Protein AF-A0A7Y0U2T8-F1 (afdb_monomer_lite)

pLDDT: mean 77.52, std 22.57, range [29.89, 98.75]

Secondary structure (DSSP, 8-state):
----EEEEEES-HHHHHHHHHHHHTT--SSPPPEEEEES-TTS-S---HHHHHHHHHHH-SSS-EEEEESSHHHHHHHHHHHHHHHHHT----EEE--S-HHHHHHHHHHHHHTT--HHHHHHHHHGGGHHHHHHTT-SS---TT--TT---S-------S-SSPPSEEEEEE--BTT-S-HHHHHHHHHHHTTSSSEEEEEETTEEEETT-HHHHHTT---TT-EEEEEEESTTHHHHHHHHHHHHHHGGGSPBP-PPPP----------PPPP-------------PPPPPPPPPPPTT-PPP----

Organism: NCBI:txid2052

Foldseek 3Di:
DFFAFEEEEFQAPVVSVVLLVVLCVLQDDDFQHYYYQYHDPVRGGDGALVSLLVSLVSRGRPLAYEYEYAAQRSVVSPVSNVVVCVVVVNPGHYHYAPAHRRQLSSQLRRCRSVRHHPVNSNVRRRCSCVVVCVVVVNPDDPDVPDDPDPPDDDDPDDDDDPPDAFPDKDKAFQFAQAFLALPVLVVQLVLLVVDPWWKWKDFPNDIFTSNDSRSSNNVRGHHGGIIMIGTHDDCRVVSNVVSRVSRNVNVPHDTHDHPDDPPPPDDDDDDDDDDDDDDDDDDDDDDDDDDDDDDDDDDPPPDDDDDDD

Radius of gyration: 26.95 Å; chains: 1; bounding box: 52×74×94 Å

Structure (mmCIF, N/CA/C/O backbone):
data_AF-A0A7Y0U2T8-F1
#
_entry.id   AF-A0A7Y0U2T8-F1
#
loop_
_atom_site.group_PDB
_atom_site.id
_atom_site.type_symbol
_atom_site.label_atom_id
_atom_site.label_alt_id
_atom_site.label_comp_id
_atom_site.label_asym_id
_atom_site.label_entity_id
_atom_site.label_seq_id
_atom_site.pdbx_PDB_ins_code
_atom_site.Cartn_x
_atom_site.Cartn_y
_atom_site.Cartn_z
_atom_site.occupancy
_atom_site.B_iso_or_equiv
_atom_site.auth_seq_id
_atom_site.auth_comp_id
_atom_site.auth_asym_id
_atom_site.auth_atom_id
_atom_site.pdbx_PDB_model_num
ATOM 1 N N . MET A 1 1 ? 13.613 1.155 -25.684 1.00 68.44 1 MET A N 1
ATOM 2 C CA . MET A 1 1 ? 13.497 2.432 -24.956 1.00 68.44 1 MET A CA 1
ATOM 3 C C . MET A 1 1 ? 13.431 2.048 -23.498 1.00 68.44 1 MET A C 1
ATOM 5 O O . MET A 1 1 ? 12.791 1.042 -23.221 1.00 68.44 1 MET A O 1
ATOM 9 N N . THR A 1 2 ? 14.160 2.740 -22.633 1.00 83.69 2 THR A N 1
ATOM 10 C CA . THR A 1 2 ? 13.996 2.590 -21.186 1.00 83.69 2 THR A CA 1
ATOM 11 C C . THR A 1 2 ? 12.619 3.144 -20.800 1.00 83.69 2 THR A C 1
ATOM 13 O O . THR A 1 2 ? 12.030 3.915 -21.568 1.00 83.69 2 THR A O 1
ATOM 16 N N . GLN A 1 3 ? 12.041 2.623 -19.721 1.00 92.25 3 GLN A N 1
ATOM 17 C CA . GLN A 1 3 ? 10.747 3.049 -19.188 1.00 92.25 3 GLN A 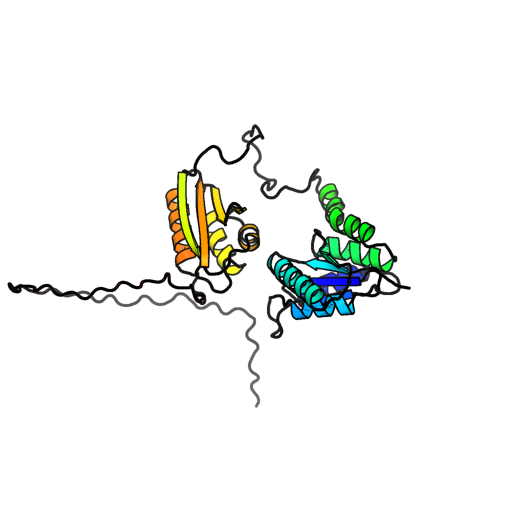CA 1
ATOM 18 C C . GLN A 1 3 ? 10.778 2.942 -17.667 1.00 92.25 3 GLN A C 1
ATOM 20 O O . GLN A 1 3 ? 11.524 2.127 -17.113 1.00 92.25 3 GLN A O 1
ATOM 25 N N . VAL A 1 4 ? 9.933 3.734 -17.009 1.00 97.81 4 VAL A N 1
ATOM 26 C CA . VAL A 1 4 ? 9.681 3.604 -15.574 1.00 97.81 4 VAL A CA 1
ATOM 27 C C . VAL A 1 4 ? 8.987 2.269 -15.310 1.00 97.81 4 VAL A C 1
ATOM 29 O O . VAL A 1 4 ? 7.945 1.975 -15.901 1.00 97.81 4 VAL A O 1
ATOM 32 N N . GLY A 1 5 ? 9.567 1.468 -14.418 1.00 98.25 5 GLY A N 1
ATOM 33 C CA . GLY A 1 5 ? 8.968 0.229 -13.935 1.00 98.25 5 GLY A CA 1
ATOM 34 C C . GLY A 1 5 ? 7.923 0.474 -12.851 1.00 98.25 5 GLY A C 1
ATOM 35 O O . GLY A 1 5 ? 7.979 1.464 -12.123 1.00 98.25 5 GLY A O 1
ATOM 36 N N . LEU A 1 6 ? 6.970 -0.443 -12.718 1.00 98.62 6 LEU A N 1
ATOM 37 C CA . LEU A 1 6 ? 5.915 -0.397 -11.708 1.00 98.62 6 LEU A CA 1
ATOM 38 C C . LEU A 1 6 ? 5.960 -1.658 -10.846 1.00 98.62 6 LEU A C 1
ATOM 40 O O . LEU A 1 6 ? 6.013 -2.767 -11.369 1.00 98.62 6 LEU A O 1
ATOM 44 N N . VAL A 1 7 ? 5.878 -1.501 -9.529 1.00 98.75 7 VAL A N 1
ATOM 45 C CA . VAL A 1 7 ? 5.752 -2.623 -8.591 1.00 98.75 7 VAL A CA 1
ATOM 46 C C . VAL A 1 7 ? 4.498 -2.441 -7.755 1.00 98.75 7 VAL A C 1
ATOM 48 O O . VAL A 1 7 ? 4.292 -1.396 -7.140 1.00 98.75 7 VAL A O 1
ATOM 51 N N . VAL A 1 8 ? 3.660 -3.472 -7.715 1.00 98.56 8 VAL A N 1
ATOM 52 C CA . VAL A 1 8 ? 2.443 -3.506 -6.904 1.00 98.56 8 VAL A CA 1
ATOM 53 C C . VAL A 1 8 ? 2.659 -4.428 -5.714 1.00 98.56 8 VAL A C 1
ATOM 55 O O . VAL A 1 8 ? 2.794 -5.642 -5.875 1.00 98.56 8 VAL A O 1
ATOM 58 N N . VAL A 1 9 ? 2.664 -3.850 -4.516 1.00 98.31 9 VAL A N 1
ATOM 59 C CA . VAL A 1 9 ? 2.830 -4.555 -3.245 1.00 98.31 9 VAL A CA 1
ATOM 60 C C . VAL A 1 9 ? 1.494 -4.611 -2.517 1.00 98.31 9 VAL A C 1
ATOM 62 O O . VAL A 1 9 ? 0.872 -3.584 -2.247 1.00 98.31 9 VAL A O 1
ATOM 65 N N . SER A 1 10 ? 1.030 -5.813 -2.186 1.00 97.56 10 SER A N 1
ATOM 66 C CA . SER A 1 10 ? -0.241 -5.979 -1.477 1.00 97.56 10 SER A CA 1
ATOM 67 C C . SER A 1 10 ? -0.238 -7.189 -0.566 1.00 97.56 10 SER A C 1
ATOM 69 O O . SER A 1 10 ? 0.376 -8.210 -0.851 1.00 97.56 10 SER A O 1
ATOM 71 N N . HIS A 1 11 ? -1.032 -7.122 0.495 1.00 96.00 11 HIS A N 1
ATOM 72 C CA . HIS A 1 11 ? -1.338 -8.282 1.317 1.00 96.00 11 HIS A CA 1
ATOM 73 C C . HIS A 1 11 ? -2.057 -9.373 0.529 1.00 96.00 11 HIS A C 1
ATOM 75 O O . HIS A 1 11 ? -1.969 -10.540 0.884 1.00 96.00 11 HIS A O 1
ATOM 81 N N . SER A 1 12 ? -2.816 -9.007 -0.504 1.00 96.06 12 SER A N 1
ATOM 82 C CA . SER A 1 12 ? -3.659 -9.930 -1.250 1.00 96.06 12 SER A CA 1
ATOM 83 C C . SER A 1 12 ? -3.217 -10.006 -2.699 1.00 96.06 12 SER A C 1
ATOM 85 O O . SER A 1 12 ? -3.395 -9.062 -3.468 1.00 96.06 12 SER A O 1
ATOM 87 N N . ARG A 1 13 ? -2.715 -11.177 -3.098 1.00 96.44 13 ARG A N 1
ATOM 88 C CA . ARG A 1 13 ? -2.374 -11.453 -4.497 1.00 96.44 13 ARG A CA 1
ATOM 89 C C . ARG A 1 13 ? -3.560 -11.236 -5.434 1.00 96.44 13 ARG A C 1
ATOM 91 O O . ARG A 1 13 ? -3.423 -10.517 -6.414 1.00 96.44 13 ARG A O 1
ATOM 98 N N . ALA A 1 14 ? -4.735 -11.748 -5.069 1.00 96.69 14 ALA A N 1
ATOM 99 C CA . ALA A 1 14 ? -5.952 -11.572 -5.860 1.00 96.69 14 ALA A CA 1
ATOM 100 C C . ALA A 1 14 ? -6.351 -10.093 -6.028 1.00 96.69 14 ALA A C 1
ATOM 102 O O . ALA A 1 14 ? -6.822 -9.702 -7.093 1.00 96.69 14 ALA A O 1
ATOM 103 N N . LEU A 1 15 ? -6.161 -9.258 -4.996 1.00 96.69 15 LEU A N 1
ATOM 104 C CA . LEU A 1 15 ? -6.420 -7.818 -5.095 1.00 96.69 15 LEU A CA 1
ATOM 105 C C . LEU A 1 15 ? -5.422 -7.133 -6.033 1.00 96.69 15 LEU A C 1
ATOM 107 O O . LEU A 1 15 ? -5.842 -6.352 -6.883 1.00 96.69 15 LEU A O 1
ATOM 111 N N . ALA A 1 16 ? -4.125 -7.414 -5.878 1.00 97.69 16 ALA A N 1
ATOM 112 C CA . ALA A 1 16 ? -3.088 -6.843 -6.731 1.00 97.69 16 ALA A CA 1
ATOM 113 C C . ALA A 1 16 ? -3.295 -7.230 -8.201 1.00 97.69 16 ALA A C 1
ATOM 115 O O . ALA A 1 16 ? -3.280 -6.359 -9.065 1.00 97.69 16 ALA A O 1
ATOM 116 N N . GLU A 1 17 ? -3.566 -8.508 -8.474 1.00 97.75 17 GLU A N 1
ATOM 117 C CA . GLU A 1 17 ? -3.863 -9.012 -9.818 1.00 97.75 17 GLU A CA 1
ATOM 118 C C . GLU A 1 17 ? -5.081 -8.304 -10.418 1.00 97.75 17 GLU A C 1
ATOM 120 O O . GLU A 1 17 ? -4.985 -7.747 -11.508 1.00 97.75 17 GLU A O 1
ATOM 125 N N . ALA A 1 18 ? -6.195 -8.222 -9.684 1.00 98.19 18 ALA A N 1
ATOM 126 C CA . ALA A 1 18 ? -7.398 -7.547 -10.167 1.00 98.19 18 ALA A CA 1
ATOM 127 C C . ALA A 1 18 ? -7.188 -6.039 -10.407 1.00 98.19 18 ALA A C 1
ATOM 129 O O . ALA A 1 18 ? -7.715 -5.483 -11.372 1.00 98.19 18 ALA A O 1
ATOM 130 N N . ALA A 1 19 ? -6.422 -5.363 -9.546 1.00 97.69 19 ALA A N 1
ATOM 131 C CA . ALA A 1 19 ? -6.113 -3.943 -9.701 1.00 97.69 19 ALA A CA 1
ATOM 132 C C . ALA A 1 19 ? -5.221 -3.687 -10.928 1.00 97.69 19 ALA A C 1
ATOM 134 O O . ALA A 1 19 ? -5.483 -2.763 -11.698 1.00 97.69 19 ALA A O 1
ATOM 135 N N . VAL A 1 20 ? -4.213 -4.536 -11.147 1.00 98.06 20 VAL A N 1
ATOM 136 C CA . VAL A 1 20 ? -3.349 -4.497 -12.336 1.00 98.06 20 VAL A CA 1
ATOM 137 C C . VAL A 1 20 ? -4.147 -4.789 -13.602 1.00 98.06 20 VAL A C 1
ATOM 139 O O . VAL A 1 20 ? -4.015 -4.065 -14.588 1.00 98.06 20 VAL A O 1
ATOM 142 N N . GLU A 1 21 ? -5.002 -5.812 -13.587 1.00 97.12 21 GLU A N 1
ATOM 143 C CA . GLU A 1 21 ? -5.878 -6.132 -14.714 1.00 97.12 21 GLU A CA 1
ATOM 144 C C . GLU A 1 21 ? -6.765 -4.943 -15.082 1.00 97.12 21 GLU A C 1
ATOM 146 O O . GLU A 1 21 ? -6.823 -4.572 -16.254 1.00 97.12 21 GLU A O 1
ATOM 151 N N . LEU A 1 22 ? -7.395 -4.303 -14.092 1.00 96.19 22 LEU A N 1
ATOM 152 C CA . LEU A 1 22 ? -8.207 -3.107 -14.304 1.00 96.19 22 LEU A CA 1
ATOM 153 C C . LEU A 1 22 ? -7.387 -1.966 -14.920 1.00 96.19 22 LEU A C 1
ATOM 155 O O . LEU A 1 22 ? -7.824 -1.359 -15.898 1.00 96.19 22 LEU A O 1
ATOM 159 N N . ALA A 1 23 ? -6.200 -1.693 -14.379 1.00 95.56 23 ALA A N 1
ATOM 160 C CA . ALA A 1 23 ? -5.326 -0.632 -14.865 1.00 95.56 23 ALA A CA 1
ATOM 161 C C . ALA A 1 23 ? -4.904 -0.854 -16.329 1.00 95.56 23 ALA A C 1
ATOM 163 O O . ALA A 1 23 ? -4.898 0.073 -17.143 1.00 95.56 23 ALA A O 1
ATOM 164 N N . LEU A 1 24 ? -4.620 -2.106 -16.695 1.00 95.94 24 LEU A N 1
ATOM 165 C CA . LEU A 1 24 ? -4.206 -2.482 -18.045 1.00 95.94 24 LEU A CA 1
ATOM 166 C C . LEU A 1 24 ? -5.322 -2.362 -19.092 1.00 95.94 24 LEU A C 1
ATOM 168 O O . LEU A 1 24 ? -5.005 -2.247 -20.273 1.00 95.94 24 LEU A O 1
ATOM 172 N N . ILE A 1 25 ? -6.603 -2.327 -18.705 1.00 94.62 25 ILE A N 1
ATOM 173 C CA . ILE A 1 25 ? -7.718 -2.107 -19.650 1.00 94.62 25 ILE A CA 1
ATOM 174 C C . ILE A 1 25 ? -7.591 -0.750 -20.359 1.00 94.62 25 ILE A C 1
ATOM 176 O O . ILE A 1 25 ? -8.008 -0.610 -21.508 1.00 94.62 25 ILE A O 1
ATOM 180 N N . MET A 1 26 ? -7.018 0.254 -19.690 1.00 83.81 26 MET A N 1
ATOM 181 C CA . MET A 1 26 ? -6.859 1.602 -20.244 1.00 83.81 26 MET A CA 1
ATOM 182 C C . MET A 1 26 ? -5.625 1.741 -21.14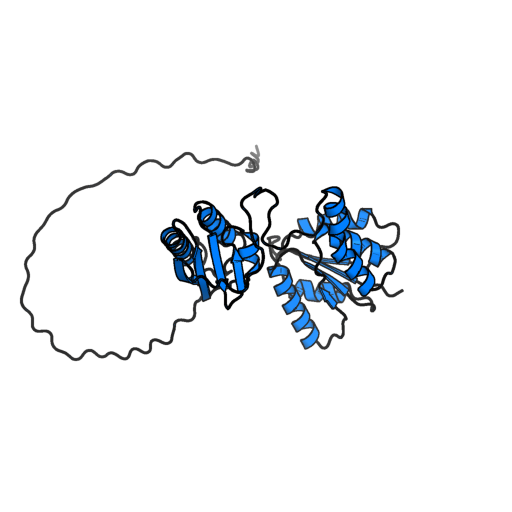9 1.00 83.81 26 MET A C 1
ATOM 184 O O . MET A 1 26 ? -5.507 2.725 -21.886 1.00 83.81 26 MET A O 1
ATOM 188 N N . VAL A 1 27 ? -4.712 0.767 -21.121 1.00 91.00 27 VAL A N 1
ATOM 189 C CA . VAL A 1 27 ? -3.473 0.792 -21.900 1.00 91.00 27 VAL A CA 1
ATOM 190 C C . VAL A 1 27 ? -3.742 0.331 -23.328 1.00 91.00 27 VAL A C 1
ATOM 192 O O . VAL A 1 27 ? -4.163 -0.795 -23.579 1.00 91.00 27 VAL A O 1
ATOM 195 N N . HIS A 1 28 ? -3.451 1.212 -24.282 1.00 84.62 28 HIS A N 1
ATOM 196 C CA . HIS A 1 28 ? -3.533 0.920 -25.708 1.00 84.62 28 HIS A CA 1
ATOM 197 C C . HIS A 1 28 ? -2.112 0.872 -26.273 1.00 84.62 28 HIS A C 1
ATOM 199 O O . HIS A 1 28 ? -1.540 1.911 -26.590 1.00 84.62 28 HIS A O 1
ATOM 205 N N . GLY A 1 29 ? -1.532 -0.324 -26.379 1.00 84.25 29 GLY A N 1
ATOM 206 C CA . GLY A 1 29 ? -0.165 -0.512 -26.870 1.00 84.25 29 GLY A CA 1
ATOM 207 C C . GLY A 1 29 ? 0.640 -1.466 -25.999 1.00 84.25 29 GLY A C 1
ATOM 208 O O . GLY A 1 29 ? 0.082 -2.394 -25.408 1.00 84.25 29 GLY A O 1
ATOM 209 N N . ASP A 1 30 ? 1.951 -1.238 -25.952 1.00 89.00 30 ASP A N 1
ATOM 210 C CA . ASP A 1 30 ? 2.861 -2.034 -25.138 1.00 89.00 30 ASP A CA 1
ATOM 211 C C . ASP A 1 30 ? 2.611 -1.780 -23.650 1.00 89.00 30 ASP A C 1
ATOM 213 O O . ASP A 1 30 ? 2.369 -0.653 -23.212 1.00 89.00 30 ASP A O 1
ATOM 217 N N . LYS A 1 31 ? 2.652 -2.859 -22.869 1.00 93.38 31 LYS A N 1
ATOM 218 C CA . LYS A 1 31 ? 2.521 -2.774 -21.416 1.00 93.38 31 LYS A CA 1
ATOM 219 C C . LYS A 1 31 ? 3.827 -2.233 -20.828 1.00 93.38 31 LYS A C 1
ATOM 221 O O . LYS A 1 31 ? 4.888 -2.697 -21.257 1.00 93.38 31 LYS A O 1
ATOM 226 N N . PRO A 1 32 ? 3.764 -1.316 -19.848 1.00 95.19 32 PRO A N 1
ATOM 227 C CA . PRO A 1 32 ? 4.958 -0.899 -19.134 1.00 95.19 32 PRO A CA 1
ATOM 228 C C . PRO A 1 32 ? 5.523 -2.078 -18.324 1.00 95.19 32 PRO A C 1
ATOM 230 O O . PRO A 1 32 ? 4.786 -3.036 -18.046 1.00 95.19 32 PRO A O 1
ATOM 233 N N . PRO A 1 33 ? 6.805 -2.027 -17.924 1.00 97.38 33 PRO A N 1
ATOM 234 C CA . PRO A 1 33 ? 7.383 -3.013 -17.018 1.00 97.38 33 PRO A CA 1
ATOM 235 C C . PRO A 1 33 ? 6.601 -2.981 -15.706 1.00 97.38 33 PRO A C 1
ATOM 237 O O . PRO A 1 33 ? 6.479 -1.926 -15.083 1.00 97.38 33 PRO A O 1
ATOM 240 N N . LEU A 1 34 ? 6.009 -4.109 -15.323 1.00 98.00 34 LEU A N 1
ATOM 241 C CA . LEU A 1 34 ? 5.105 -4.172 -14.184 1.00 98.00 34 LEU A CA 1
ATOM 242 C C . LEU A 1 34 ? 5.218 -5.519 -13.484 1.00 98.00 34 LEU A C 1
ATOM 244 O O . LEU A 1 34 ? 5.053 -6.557 -14.121 1.00 98.00 34 LEU A O 1
ATOM 248 N N . GLU A 1 35 ? 5.424 -5.475 -12.173 1.00 98.62 35 GLU A N 1
ATOM 249 C CA . GLU A 1 35 ? 5.597 -6.648 -11.320 1.00 98.62 35 GLU A CA 1
ATOM 250 C C . GLU A 1 35 ? 4.666 -6.608 -10.104 1.00 98.62 35 GLU A C 1
ATOM 252 O O . GLU A 1 35 ? 4.276 -5.542 -9.620 1.00 98.62 35 GLU A O 1
ATOM 257 N N . ILE A 1 36 ? 4.309 -7.791 -9.596 1.00 98.38 36 ILE A N 1
ATOM 258 C CA . ILE A 1 36 ? 3.450 -7.955 -8.416 1.00 98.38 36 ILE A CA 1
ATOM 259 C C . ILE A 1 36 ? 4.216 -8.704 -7.324 1.00 98.38 36 ILE A C 1
ATOM 261 O O . ILE A 1 36 ? 4.583 -9.866 -7.500 1.00 98.38 36 ILE A O 1
ATOM 265 N N . ALA A 1 37 ? 4.344 -8.076 -6.156 1.00 97.69 37 ALA A N 1
ATOM 266 C CA . ALA A 1 37 ? 4.853 -8.686 -4.932 1.00 97.69 37 ALA A CA 1
ATOM 267 C C . ALA A 1 37 ? 3.731 -8.727 -3.886 1.00 97.69 37 ALA A C 1
ATOM 269 O O . ALA A 1 37 ? 3.523 -7.776 -3.133 1.00 97.69 37 ALA A O 1
ATOM 270 N N . ALA A 1 38 ? 2.947 -9.809 -3.873 1.00 96.75 38 ALA A N 1
ATOM 271 C CA . ALA A 1 38 ? 1.751 -9.869 -3.040 1.00 96.75 38 ALA A CA 1
ATOM 272 C C . ALA A 1 38 ? 1.433 -11.251 -2.460 1.00 96.75 38 ALA A C 1
ATOM 274 O O . ALA A 1 38 ? 1.623 -12.281 -3.118 1.00 96.75 38 ALA A O 1
ATOM 275 N N . GLY A 1 39 ? 0.856 -11.240 -1.257 1.00 92.62 39 GLY A N 1
ATOM 276 C CA . GLY A 1 39 ? 0.537 -12.441 -0.490 1.00 92.62 39 GLY A CA 1
ATOM 277 C C . GLY A 1 39 ? 1.769 -13.123 0.103 1.00 92.62 39 GLY A C 1
ATOM 278 O O . GLY A 1 39 ? 2.907 -12.710 -0.110 1.00 92.62 39 GLY A O 1
ATOM 279 N N . THR A 1 40 ? 1.518 -14.187 0.854 1.00 88.50 40 THR A N 1
ATOM 280 C CA . THR A 1 40 ? 2.540 -15.104 1.376 1.00 88.50 40 THR A CA 1
ATOM 281 C C . THR A 1 40 ? 2.714 -16.317 0.455 1.00 88.50 40 THR A C 1
ATOM 283 O O . THR A 1 40 ? 1.842 -16.612 -0.367 1.00 88.50 40 THR A O 1
ATOM 286 N N . ASP A 1 41 ? 3.815 -17.060 0.608 1.00 81.00 41 ASP A N 1
ATOM 287 C CA . ASP A 1 41 ? 4.125 -18.256 -0.203 1.00 81.00 41 ASP A CA 1
ATOM 288 C C . ASP A 1 41 ? 3.057 -19.359 -0.135 1.00 81.00 41 ASP A C 1
ATOM 290 O O . ASP A 1 41 ? 2.899 -20.153 -1.062 1.00 81.00 41 ASP A O 1
ATOM 294 N N . ASP A 1 42 ? 2.301 -19.416 0.962 1.00 83.69 42 ASP A N 1
ATOM 295 C CA . ASP A 1 42 ? 1.187 -20.346 1.163 1.00 83.69 42 ASP A CA 1
ATOM 296 C C . ASP A 1 42 ? -0.147 -19.844 0.570 1.00 83.69 42 ASP A C 1
ATOM 298 O O . ASP A 1 42 ? -1.185 -20.485 0.745 1.00 83.69 42 ASP A O 1
ATOM 302 N N . GLY A 1 43 ? -0.133 -18.717 -0.151 1.00 78.81 43 GLY A N 1
ATOM 303 C CA . GLY A 1 43 ? -1.309 -18.105 -0.775 1.00 78.81 43 GLY A CA 1
ATOM 304 C C . GLY A 1 43 ? -2.196 -17.318 0.195 1.00 78.81 43 GLY A C 1
ATOM 305 O O . GLY A 1 43 ? -3.309 -16.929 -0.171 1.00 78.81 43 GLY A O 1
ATOM 306 N N . GLY A 1 44 ? -1.729 -17.100 1.426 1.00 83.50 44 GLY A N 1
ATOM 307 C CA . GLY A 1 44 ? -2.392 -16.296 2.445 1.00 83.50 44 GLY A CA 1
ATOM 308 C C . GLY A 1 44 ? -2.232 -14.785 2.250 1.00 83.50 44 GLY A C 1
ATOM 309 O O . GLY A 1 44 ? -1.630 -14.297 1.290 1.00 83.50 44 GLY A O 1
ATOM 310 N N . PHE A 1 45 ? -2.805 -14.028 3.191 1.00 88.62 45 PHE A N 1
ATOM 311 C CA . PHE A 1 45 ? -2.636 -12.579 3.240 1.00 88.62 45 PHE A CA 1
ATOM 312 C C . PHE A 1 45 ? -1.312 -12.211 3.917 1.00 88.62 45 PHE A C 1
ATOM 314 O O . PHE A 1 45 ? -1.077 -12.619 5.053 1.00 88.62 45 PHE A O 1
ATOM 321 N N . GLY A 1 46 ? -0.501 -11.376 3.272 1.00 89.69 46 GLY A N 1
ATOM 322 C CA . GLY A 1 46 ? 0.751 -10.861 3.827 1.00 89.69 46 GLY A CA 1
ATOM 323 C C . GLY A 1 46 ? 1.678 -10.296 2.757 1.00 89.69 46 GLY A C 1
ATOM 324 O O . GLY A 1 46 ? 1.310 -10.228 1.586 1.00 89.69 46 GLY A O 1
ATOM 325 N N . THR A 1 47 ? 2.865 -9.868 3.173 1.00 93.38 47 THR A N 1
ATOM 326 C CA . THR A 1 47 ? 3.884 -9.267 2.306 1.00 93.38 47 THR A CA 1
ATOM 327 C C . THR A 1 47 ? 5.262 -9.836 2.633 1.00 93.38 47 THR A C 1
ATOM 329 O O . THR A 1 47 ? 5.559 -10.111 3.796 1.00 93.38 47 THR A O 1
ATOM 332 N N . ASP A 1 48 ? 6.102 -9.998 1.611 1.00 94.75 48 ASP A N 1
ATOM 333 C CA . ASP A 1 48 ? 7.469 -10.514 1.725 1.00 94.75 48 ASP A CA 1
ATOM 334 C C . ASP A 1 48 ? 8.462 -9.500 1.143 1.00 94.75 48 ASP A C 1
ATOM 336 O O . ASP A 1 48 ? 8.377 -9.138 -0.030 1.00 94.75 48 ASP A O 1
ATOM 340 N N . ALA A 1 49 ? 9.406 -9.040 1.967 1.00 96.50 49 ALA A N 1
ATOM 341 C CA . ALA A 1 49 ? 10.423 -8.070 1.569 1.00 96.50 49 ALA A CA 1
ATOM 342 C C . ALA A 1 49 ? 11.358 -8.603 0.468 1.00 96.50 49 ALA A C 1
ATOM 344 O O . ALA A 1 49 ? 11.760 -7.837 -0.406 1.00 96.50 49 ALA A O 1
ATOM 345 N N . VAL A 1 50 ? 11.662 -9.908 0.457 1.00 96.88 50 VAL A N 1
ATOM 346 C CA . VAL A 1 50 ? 12.503 -10.521 -0.586 1.00 96.88 50 VAL A CA 1
ATOM 347 C C . VAL A 1 50 ? 11.784 -10.454 -1.931 1.00 96.88 50 VAL A C 1
ATOM 349 O O . VAL A 1 50 ? 12.357 -9.993 -2.914 1.00 96.88 50 VAL A O 1
ATOM 352 N N . ALA A 1 51 ? 10.503 -10.827 -1.961 1.00 97.25 51 ALA A N 1
ATOM 353 C CA . ALA A 1 51 ? 9.689 -10.753 -3.170 1.00 97.25 51 ALA A CA 1
ATOM 354 C C . ALA A 1 51 ? 9.530 -9.309 -3.681 1.00 97.25 51 ALA A C 1
ATOM 356 O O . ALA A 1 51 ? 9.540 -9.077 -4.889 1.00 97.25 51 ALA A O 1
ATOM 357 N N . VAL A 1 52 ? 9.408 -8.325 -2.780 1.00 98.31 52 VAL A N 1
ATOM 358 C CA . VAL A 1 52 ? 9.359 -6.901 -3.159 1.00 98.31 52 VAL A CA 1
ATOM 359 C C . VAL A 1 52 ? 10.681 -6.451 -3.781 1.00 98.31 52 VAL A C 1
ATOM 361 O O . VAL A 1 52 ? 10.668 -5.810 -4.830 1.00 98.31 52 VAL A O 1
ATOM 364 N N . MET A 1 53 ? 11.816 -6.811 -3.178 1.00 98.38 53 MET A N 1
ATOM 365 C CA . MET A 1 53 ? 13.147 -6.514 -3.715 1.00 98.38 53 MET A CA 1
ATOM 366 C C . MET A 1 53 ? 13.326 -7.108 -5.120 1.00 98.38 53 MET A C 1
ATOM 368 O O . MET A 1 53 ? 13.710 -6.395 -6.047 1.00 98.38 53 MET A O 1
ATOM 372 N N . GLU A 1 54 ? 13.004 -8.391 -5.301 1.00 98.25 54 GLU A N 1
ATOM 373 C CA . GLU A 1 54 ? 13.094 -9.072 -6.598 1.00 98.25 54 GLU A CA 1
ATOM 374 C C . GLU A 1 54 ? 12.187 -8.424 -7.654 1.00 98.25 54 GLU A C 1
ATOM 376 O O . GLU A 1 54 ? 12.609 -8.222 -8.795 1.00 98.25 54 GLU A O 1
ATOM 381 N N . ALA A 1 55 ? 10.967 -8.030 -7.271 1.00 98.56 55 ALA A N 1
ATOM 382 C CA . ALA A 1 55 ? 10.045 -7.320 -8.152 1.00 98.56 55 ALA A CA 1
ATOM 383 C C . ALA A 1 55 ? 10.594 -5.950 -8.585 1.00 98.56 55 ALA A C 1
ATOM 385 O O . ALA A 1 55 ? 10.487 -5.598 -9.759 1.00 98.56 55 ALA A O 1
ATOM 386 N N . ILE A 1 56 ? 11.227 -5.195 -7.679 1.00 98.62 56 ILE A N 1
ATOM 387 C CA . ILE A 1 56 ? 11.883 -3.918 -8.011 1.00 98.62 56 ILE A CA 1
ATOM 388 C C . ILE A 1 56 ? 13.012 -4.137 -9.020 1.00 98.62 56 ILE A C 1
ATOM 390 O O . ILE A 1 56 ? 13.086 -3.425 -10.023 1.00 98.62 56 ILE A O 1
ATOM 394 N N . MET A 1 57 ? 13.865 -5.138 -8.793 1.00 98.12 57 MET A N 1
ATOM 395 C CA . MET A 1 57 ? 14.958 -5.458 -9.714 1.00 98.12 57 MET A CA 1
ATOM 396 C C . MET A 1 57 ? 14.438 -5.882 -11.095 1.00 98.12 57 MET A C 1
ATOM 398 O O . MET A 1 57 ? 14.991 -5.453 -12.104 1.00 98.12 57 MET A O 1
ATOM 402 N N . SER A 1 58 ? 13.369 -6.686 -11.148 1.00 98.06 58 SER A N 1
ATOM 403 C CA . SER A 1 58 ? 12.755 -7.145 -12.405 1.00 98.06 58 SER A CA 1
ATOM 404 C C . SER A 1 58 ? 12.076 -6.005 -13.175 1.00 98.06 58 SER A C 1
ATOM 406 O O . SER A 1 58 ? 12.204 -5.911 -14.398 1.00 98.06 58 SER A O 1
ATOM 408 N N . ALA A 1 59 ? 11.396 -5.096 -12.470 1.00 97.94 59 ALA A N 1
ATOM 409 C CA . ALA A 1 59 ? 10.718 -3.955 -13.080 1.00 97.94 59 ALA A CA 1
ATOM 410 C C . ALA A 1 59 ? 11.689 -2.867 -13.575 1.00 97.94 59 ALA A C 1
ATOM 412 O O . ALA A 1 59 ? 11.333 -2.089 -14.462 1.00 97.94 59 ALA A O 1
ATOM 413 N N . ASN A 1 60 ? 12.904 -2.789 -13.023 1.00 97.19 60 ASN A N 1
ATOM 414 C CA . ASN A 1 60 ? 13.865 -1.749 -13.367 1.00 97.19 60 ASN A CA 1
ATOM 415 C C . ASN A 1 60 ? 14.400 -1.895 -14.803 1.00 97.19 60 ASN A C 1
ATOM 417 O O . ASN A 1 60 ? 15.151 -2.816 -15.122 1.00 97.19 60 ASN A O 1
ATOM 421 N N . GLN A 1 61 ? 14.081 -0.920 -15.657 1.00 94.56 61 GLN A N 1
ATOM 422 C CA . GLN A 1 61 ? 14.628 -0.811 -17.016 1.00 94.56 61 GLN A CA 1
ATOM 423 C C . GLN A 1 61 ? 15.521 0.420 -17.222 1.00 94.56 61 GLN A C 1
ATOM 425 O O . GLN A 1 61 ? 15.857 0.738 -18.361 1.00 94.56 61 GLN A O 1
ATOM 430 N N . GLY A 1 62 ? 15.927 1.095 -16.143 1.00 93.38 62 GLY A N 1
ATOM 431 C CA . GLY A 1 62 ? 16.895 2.195 -16.168 1.00 93.38 62 GLY A CA 1
ATOM 432 C C . GLY A 1 62 ? 16.326 3.594 -15.920 1.00 93.38 62 GLY A C 1
ATOM 433 O O . GLY A 1 62 ? 17.107 4.471 -15.569 1.00 93.38 62 GLY A O 1
ATOM 434 N N . ASP A 1 63 ? 15.007 3.798 -16.022 1.00 95.81 63 ASP A N 1
ATOM 435 C CA . ASP A 1 63 ? 14.364 5.103 -15.751 1.00 95.81 63 ASP A CA 1
ATOM 436 C C . ASP A 1 63 ? 13.715 5.169 -14.351 1.00 95.81 63 ASP A C 1
ATOM 438 O O . ASP A 1 63 ? 12.895 6.041 -14.072 1.00 95.81 63 ASP A O 1
ATOM 442 N N . GLY A 1 64 ? 14.070 4.234 -13.466 1.00 97.25 64 GLY A N 1
ATOM 443 C CA . GLY A 1 64 ? 13.540 4.134 -12.107 1.00 97.25 64 GLY A CA 1
ATOM 444 C C . GLY A 1 64 ? 12.292 3.255 -11.978 1.00 97.25 64 GLY A C 1
ATOM 445 O O . GLY A 1 64 ? 11.786 2.689 -12.951 1.00 97.25 64 GLY A O 1
ATOM 446 N N . VAL A 1 65 ? 11.819 3.103 -10.738 1.00 98.62 65 VAL A N 1
ATOM 447 C CA . VAL A 1 65 ? 10.714 2.214 -10.355 1.00 98.62 65 VAL A CA 1
ATOM 448 C C . VAL A 1 65 ? 9.747 2.927 -9.407 1.00 98.62 65 VAL A C 1
ATOM 450 O O . VAL A 1 65 ? 10.140 3.409 -8.346 1.00 98.62 65 VAL A O 1
ATOM 453 N N . ALA A 1 66 ? 8.462 2.947 -9.756 1.00 98.50 66 ALA A N 1
ATOM 454 C CA . ALA A 1 66 ? 7.378 3.402 -8.889 1.00 98.50 66 ALA A CA 1
ATOM 455 C C . ALA A 1 66 ? 6.734 2.217 -8.151 1.00 98.50 66 ALA A C 1
ATOM 457 O O . ALA A 1 66 ? 6.317 1.238 -8.771 1.00 98.50 66 ALA A O 1
ATOM 458 N N . VAL A 1 67 ? 6.613 2.320 -6.827 1.00 98.56 67 VAL A N 1
ATOM 459 C CA . VAL A 1 67 ? 6.061 1.270 -5.959 1.00 98.56 67 VAL A CA 1
ATOM 460 C C . VAL A 1 67 ? 4.717 1.705 -5.377 1.00 98.56 67 VAL A C 1
ATOM 462 O O . VAL A 1 67 ? 4.604 2.777 -4.782 1.00 98.56 67 VAL A O 1
ATOM 465 N N . PHE A 1 68 ? 3.707 0.848 -5.512 1.00 97.19 68 PHE A N 1
ATOM 466 C CA . PHE A 1 68 ? 2.369 1.005 -4.941 1.00 97.19 68 PHE A CA 1
ATOM 467 C C . PHE A 1 68 ? 2.171 0.035 -3.786 1.00 97.19 68 PHE A C 1
ATOM 469 O O . PHE A 1 68 ? 2.477 -1.145 -3.919 1.00 97.19 68 PHE A O 1
ATOM 476 N N . THR A 1 69 ? 1.608 0.512 -2.678 1.00 96.12 69 THR A N 1
ATOM 477 C CA . THR A 1 69 ? 1.311 -0.318 -1.502 1.00 96.12 69 THR A CA 1
ATOM 478 C C . THR A 1 69 ? -0.149 -0.157 -1.089 1.00 96.12 69 THR A C 1
ATOM 480 O O . THR A 1 69 ? -0.742 0.901 -1.304 1.00 96.12 69 THR A O 1
ATOM 483 N N . ASP A 1 70 ? -0.757 -1.204 -0.528 1.00 93.00 70 ASP A N 1
ATOM 484 C CA . ASP A 1 70 ? -2.155 -1.161 -0.086 1.00 93.00 70 ASP A CA 1
ATOM 485 C C . ASP A 1 70 ? -2.325 -0.584 1.331 1.00 93.00 70 ASP A C 1
ATOM 487 O O . ASP A 1 70 ? -3.074 0.370 1.538 1.00 93.00 70 ASP A O 1
ATOM 491 N N . LEU A 1 71 ? -1.650 -1.174 2.317 1.00 88.62 71 LEU A N 1
ATOM 492 C CA . LEU A 1 71 ? -1.789 -0.906 3.746 1.00 88.62 71 LEU A CA 1
ATOM 493 C C . LEU A 1 71 ? -0.420 -0.840 4.434 1.00 88.62 71 LEU A C 1
ATOM 495 O O . LEU A 1 71 ? 0.600 -1.267 3.902 1.00 88.62 71 LEU A O 1
ATOM 499 N N . GLY A 1 72 ? -0.409 -0.348 5.676 1.00 77.94 72 GLY A N 1
ATOM 500 C CA . GLY A 1 72 ? 0.811 0.012 6.408 1.00 77.94 72 GLY A CA 1
ATOM 501 C C . GLY A 1 72 ? 1.916 -1.052 6.483 1.00 77.94 72 GLY A C 1
ATOM 502 O O . GLY A 1 72 ? 3.082 -0.698 6.372 1.00 77.94 72 GLY A O 1
ATOM 503 N N . SER A 1 73 ? 1.607 -2.343 6.626 1.00 84.44 73 SER A N 1
ATOM 504 C CA . SER A 1 73 ? 2.645 -3.394 6.667 1.00 84.44 73 SER A CA 1
ATOM 505 C C . SER A 1 73 ? 3.317 -3.648 5.315 1.00 84.44 73 SER A C 1
ATOM 507 O O . SER A 1 73 ? 4.479 -4.045 5.292 1.00 84.44 73 SER A O 1
ATOM 509 N N . ALA A 1 74 ? 2.647 -3.345 4.198 1.00 91.62 74 ALA A N 1
ATOM 510 C CA . ALA A 1 74 ? 3.262 -3.399 2.874 1.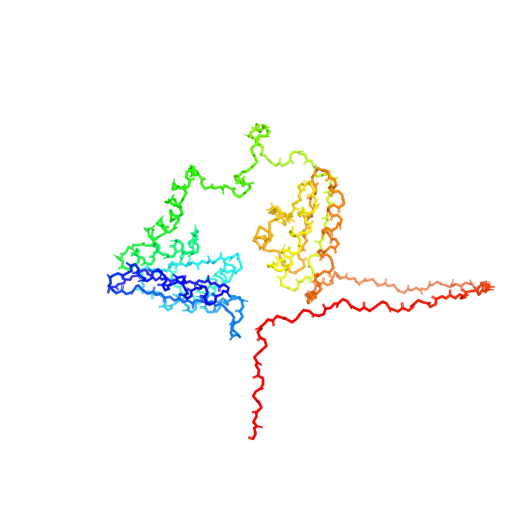00 91.62 74 ALA A CA 1
ATOM 511 C C . ALA A 1 74 ? 4.329 -2.306 2.711 1.00 91.62 74 ALA A C 1
ATOM 513 O O . ALA A 1 74 ? 5.355 -2.553 2.080 1.00 91.62 74 ALA A O 1
ATOM 514 N N . LEU A 1 75 ? 4.138 -1.137 3.342 1.00 91.94 75 LEU A N 1
ATOM 515 C CA . LEU A 1 75 ? 5.176 -0.103 3.430 1.00 91.94 75 LEU A CA 1
ATOM 516 C C . LEU A 1 75 ? 6.392 -0.624 4.197 1.00 91.94 75 LEU A C 1
ATOM 518 O O . LEU A 1 75 ? 7.497 -0.536 3.687 1.00 91.94 75 LEU A O 1
ATOM 522 N N . THR A 1 76 ? 6.196 -1.261 5.356 1.00 90.81 76 THR A N 1
ATOM 523 C CA . THR A 1 76 ? 7.314 -1.821 6.135 1.00 90.81 76 THR A CA 1
ATOM 524 C C . THR A 1 76 ? 8.093 -2.887 5.362 1.00 90.81 76 THR A C 1
ATOM 526 O O . THR A 1 76 ? 9.319 -2.864 5.367 1.00 90.81 76 THR A O 1
ATOM 529 N N . SER A 1 77 ? 7.415 -3.802 4.658 1.00 94.56 77 SER A N 1
ATOM 530 C CA . SER A 1 77 ? 8.102 -4.771 3.790 1.00 94.56 77 SER A CA 1
ATOM 531 C C . SER A 1 77 ? 8.843 -4.098 2.632 1.00 94.56 77 SER A C 1
ATOM 533 O O . SER A 1 77 ? 9.907 -4.568 2.242 1.00 94.56 77 SER A O 1
ATOM 535 N N . THR A 1 78 ? 8.304 -2.997 2.103 1.00 97.56 78 THR A N 1
ATOM 536 C CA . THR A 1 78 ? 8.962 -2.206 1.056 1.00 97.56 78 THR A CA 1
ATOM 537 C C . THR A 1 78 ? 10.205 -1.503 1.595 1.00 97.56 78 THR A C 1
ATOM 539 O O . THR A 1 78 ? 11.252 -1.595 0.968 1.00 97.56 78 THR A O 1
ATOM 542 N N . ASP A 1 79 ? 10.139 -0.882 2.775 1.00 96.44 79 ASP A N 1
ATOM 543 C CA . ASP A 1 79 ? 11.293 -0.242 3.420 1.00 96.44 79 ASP A CA 1
ATOM 544 C C . ASP A 1 79 ? 12.434 -1.252 3.635 1.00 96.44 79 ASP A C 1
ATOM 546 O O . ASP A 1 79 ? 13.574 -0.985 3.263 1.00 96.44 79 ASP A O 1
ATOM 550 N N . MET A 1 80 ? 12.119 -2.457 4.131 1.00 96.75 80 MET A N 1
ATOM 551 C CA . MET A 1 80 ? 13.103 -3.539 4.282 1.00 96.75 80 MET A CA 1
ATOM 552 C C . MET A 1 80 ? 13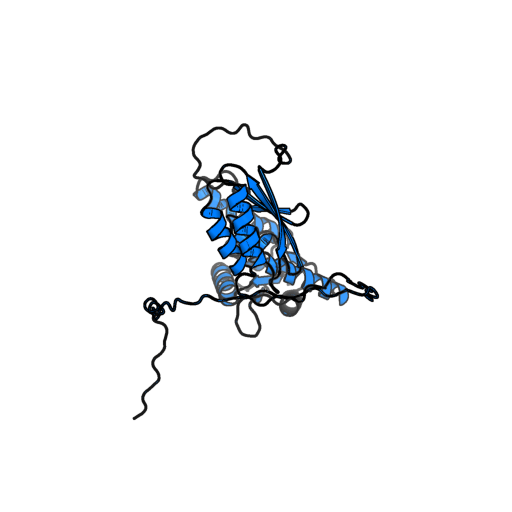.706 -3.975 2.938 1.00 96.75 80 MET A C 1
ATOM 554 O O . MET A 1 80 ? 14.901 -4.241 2.856 1.00 96.75 80 MET A O 1
ATOM 558 N N . ALA A 1 81 ? 12.904 -4.038 1.872 1.00 97.94 81 ALA A N 1
ATOM 559 C CA . ALA A 1 81 ? 13.399 -4.357 0.534 1.00 97.94 81 ALA A CA 1
ATOM 560 C C . ALA A 1 81 ? 14.371 -3.286 0.007 1.00 97.94 81 ALA A C 1
ATOM 562 O O . ALA A 1 81 ? 15.391 -3.622 -0.594 1.00 97.94 81 ALA A O 1
ATOM 563 N N . LEU A 1 82 ? 14.086 -2.003 0.258 1.00 97.75 82 LEU A N 1
ATOM 564 C CA . LEU A 1 82 ? 14.970 -0.893 -0.110 1.00 97.75 82 LEU A CA 1
ATOM 565 C C . LEU A 1 82 ? 16.297 -0.940 0.660 1.00 97.75 82 LEU A C 1
ATOM 567 O O . LEU A 1 82 ? 17.350 -0.701 0.070 1.00 97.75 82 LEU A O 1
ATOM 571 N N . GLU A 1 83 ? 16.263 -1.292 1.949 1.00 97.38 83 GLU A N 1
ATOM 572 C CA . GLU A 1 83 ? 17.475 -1.527 2.747 1.00 97.38 83 GLU A CA 1
ATOM 573 C C . GLU A 1 83 ? 18.323 -2.665 2.155 1.00 97.38 83 GLU A C 1
ATOM 575 O O . GLU A 1 83 ? 19.531 -2.509 1.984 1.00 97.38 83 GLU A O 1
ATOM 580 N N . MET A 1 84 ? 17.696 -3.779 1.761 1.00 97.75 84 MET A N 1
ATOM 581 C CA . MET A 1 84 ? 18.396 -4.907 1.134 1.00 97.75 84 MET A CA 1
ATOM 582 C C . MET A 1 84 ? 19.051 -4.530 -0.204 1.00 97.75 84 MET A C 1
ATOM 584 O O . MET A 1 84 ? 20.193 -4.919 -0.451 1.00 97.75 84 MET A O 1
ATOM 588 N N . LEU A 1 85 ? 18.367 -3.749 -1.052 1.00 97.50 85 LEU A N 1
ATOM 589 C CA . LEU A 1 85 ? 18.944 -3.232 -2.303 1.00 97.50 85 LEU A CA 1
ATOM 590 C C . LEU A 1 85 ? 20.179 -2.363 -2.035 1.00 97.50 85 LEU A C 1
ATOM 592 O O . LEU A 1 85 ? 21.199 -2.507 -2.713 1.00 97.50 85 LEU A O 1
ATOM 596 N N . ALA A 1 86 ? 20.107 -1.498 -1.020 1.00 95.69 86 ALA A N 1
ATOM 597 C CA . ALA A 1 86 ? 21.226 -0.652 -0.623 1.00 95.69 86 ALA A CA 1
ATOM 598 C C . ALA A 1 86 ? 22.426 -1.482 -0.128 1.00 95.69 86 ALA A C 1
ATOM 600 O O . ALA A 1 86 ? 23.559 -1.214 -0.531 1.00 95.69 86 ALA A O 1
ATOM 601 N N . ASP A 1 87 ? 22.189 -2.524 0.674 1.00 96.75 87 ASP A N 1
ATOM 602 C CA . ASP A 1 87 ? 23.232 -3.444 1.152 1.00 96.75 87 ASP A CA 1
ATOM 603 C C . ASP A 1 87 ? 23.897 -4.235 0.010 1.00 96.75 87 ASP A C 1
ATOM 605 O O . ASP A 1 87 ? 25.085 -4.566 0.081 1.00 96.75 87 ASP A O 1
ATOM 609 N N . MET A 1 88 ? 23.152 -4.515 -1.063 1.00 95.69 88 MET A N 1
ATOM 610 C CA . MET A 1 88 ? 23.665 -5.150 -2.283 1.00 95.69 88 MET A CA 1
ATOM 611 C C . MET A 1 88 ? 24.465 -4.190 -3.178 1.00 95.69 88 MET A C 1
ATOM 613 O O . MET A 1 88 ? 25.182 -4.650 -4.069 1.00 95.69 88 MET A O 1
ATOM 617 N N . GLY A 1 89 ? 24.390 -2.878 -2.934 1.00 94.31 89 GLY A N 1
ATOM 618 C CA . GLY A 1 89 ? 25.023 -1.853 -3.764 1.00 94.31 89 GLY A CA 1
ATOM 619 C C . GLY A 1 89 ? 24.291 -1.588 -5.082 1.00 94.31 89 GLY A C 1
ATOM 620 O O . GLY A 1 89 ? 24.915 -1.121 -6.034 1.00 94.31 89 GLY A O 1
ATOM 621 N N . GLU A 1 90 ? 22.995 -1.901 -5.153 1.00 92.69 90 GLU A N 1
ATOM 622 C CA . GLU A 1 90 ? 22.155 -1.625 -6.319 1.00 92.69 90 GLU A CA 1
ATOM 623 C C . GLU A 1 90 ? 21.718 -0.151 -6.324 1.00 92.69 90 GLU A C 1
ATOM 625 O O . GLU A 1 90 ? 21.035 0.321 -5.416 1.00 92.69 90 GLU A O 1
ATOM 630 N N . GLU A 1 91 ? 22.091 0.592 -7.368 1.00 92.62 91 GLU A N 1
ATOM 631 C CA . GLU A 1 91 ? 21.716 2.002 -7.544 1.00 92.62 91 GLU A CA 1
ATOM 632 C C . GLU A 1 91 ? 20.451 2.118 -8.408 1.00 92.62 91 GLU A C 1
ATOM 634 O O . GLU A 1 91 ? 20.500 2.499 -9.578 1.00 92.62 91 GLU A O 1
ATOM 639 N N . ILE A 1 92 ? 19.302 1.752 -7.836 1.00 95.81 92 ILE A N 1
ATOM 640 C CA . ILE A 1 92 ? 17.992 1.879 -8.489 1.00 95.81 92 ILE A CA 1
ATOM 641 C C . ILE A 1 92 ? 17.258 3.084 -7.897 1.00 95.81 92 ILE A C 1
ATOM 643 O O . ILE A 1 92 ? 17.070 3.164 -6.683 1.00 95.81 92 ILE A O 1
ATOM 647 N N . GLU A 1 93 ? 16.800 4.015 -8.739 1.00 96.94 93 GLU A N 1
ATOM 648 C CA . GLU A 1 93 ? 15.872 5.055 -8.288 1.00 96.94 93 GLU A CA 1
ATOM 649 C C . GLU A 1 93 ? 14.499 4.423 -8.040 1.00 96.94 93 GLU A C 1
ATOM 651 O O . GLU A 1 93 ? 13.784 4.076 -8.980 1.00 96.94 93 GLU A O 1
ATOM 656 N N . VAL A 1 94 ? 14.132 4.256 -6.770 1.00 98.19 94 VAL A N 1
ATOM 657 C CA . VAL A 1 94 ? 12.839 3.696 -6.366 1.00 98.19 94 VAL A CA 1
ATOM 658 C C . VAL A 1 94 ? 12.025 4.756 -5.637 1.00 98.19 94 VAL A C 1
ATOM 660 O O . VAL A 1 94 ? 12.539 5.428 -4.740 1.00 98.19 94 VAL A O 1
ATOM 663 N N . ARG A 1 95 ? 10.740 4.889 -5.979 1.00 98.00 95 ARG A N 1
ATOM 664 C CA . ARG A 1 95 ? 9.820 5.808 -5.303 1.00 98.00 95 ARG A CA 1
ATOM 665 C C . ARG A 1 95 ? 8.536 5.116 -4.877 1.00 98.00 95 ARG A C 1
ATOM 667 O O . ARG A 1 95 ? 7.770 4.636 -5.709 1.00 98.00 95 ARG A O 1
ATOM 674 N N . VAL A 1 96 ? 8.290 5.093 -3.571 1.00 97.81 96 VAL A N 1
ATOM 675 C CA . VAL A 1 96 ? 7.033 4.602 -2.994 1.00 97.81 96 VAL A CA 1
ATOM 676 C C . VAL A 1 96 ? 5.991 5.713 -3.087 1.00 97.81 96 VAL A C 1
ATOM 678 O O . VAL A 1 96 ? 6.166 6.774 -2.489 1.00 97.81 96 VAL A O 1
ATOM 681 N N . LEU A 1 97 ? 4.929 5.495 -3.862 1.00 96.06 97 LEU A N 1
ATOM 682 C CA . LEU A 1 97 ? 3.979 6.552 -4.203 1.00 96.06 97 LEU A CA 1
ATOM 683 C C . LEU A 1 97 ? 2.870 6.682 -3.146 1.00 96.06 97 LEU A C 1
ATOM 685 O O . LEU A 1 97 ? 2.192 5.693 -2.850 1.00 96.06 97 LEU A O 1
ATOM 689 N N . PRO A 1 98 ? 2.615 7.889 -2.603 1.00 94.12 98 PRO A N 1
ATOM 690 C CA . PRO A 1 98 ? 1.569 8.120 -1.609 1.00 94.12 98 PRO A CA 1
ATOM 691 C C . PRO A 1 98 ? 0.194 8.282 -2.280 1.00 94.12 98 PRO A C 1
ATOM 693 O O . PRO A 1 98 ? -0.450 9.326 -2.187 1.00 94.12 98 PRO A O 1
ATOM 696 N N . ALA A 1 99 ? -0.250 7.247 -2.991 1.00 93.25 99 ALA A N 1
ATOM 697 C CA . ALA A 1 99 ? -1.457 7.261 -3.810 1.00 93.25 99 ALA A CA 1
ATOM 698 C C . ALA A 1 99 ? -2.468 6.181 -3.375 1.00 93.25 99 ALA A C 1
ATOM 700 O O . ALA A 1 99 ? -2.064 5.131 -2.872 1.00 93.25 99 ALA A O 1
ATOM 701 N N . PRO A 1 100 ? -3.786 6.387 -3.587 1.00 94.62 100 PRO A N 1
ATOM 702 C CA . PRO A 1 100 ? -4.778 5.332 -3.394 1.00 94.62 100 PRO A CA 1
ATOM 703 C C . PRO A 1 100 ? -4.450 4.110 -4.253 1.00 94.62 100 PRO A C 1
ATOM 705 O O . PRO A 1 100 ? -4.154 4.248 -5.439 1.00 94.62 100 PRO A O 1
ATOM 708 N N . PHE A 1 101 ? -4.548 2.917 -3.667 1.00 96.06 101 PHE A N 1
ATOM 709 C CA . PHE A 1 101 ? -4.035 1.692 -4.280 1.00 96.06 101 PHE A CA 1
ATOM 710 C C . PHE A 1 101 ? -4.576 1.421 -5.693 1.00 96.06 101 PHE A C 1
ATOM 712 O O . PHE A 1 101 ? -3.802 1.100 -6.584 1.00 96.06 101 PHE A O 1
ATOM 719 N N . VAL A 1 102 ? -5.885 1.576 -5.928 1.00 96.56 102 VAL A N 1
ATOM 720 C CA . VAL A 1 102 ? -6.504 1.250 -7.229 1.00 96.56 102 VAL A CA 1
ATOM 721 C C . VAL A 1 102 ? -6.487 2.442 -8.185 1.00 96.56 102 VAL A C 1
ATOM 723 O O . VAL A 1 102 ? -6.005 2.325 -9.314 1.00 96.56 102 VAL A O 1
ATOM 726 N N . GLU A 1 103 ? -7.019 3.590 -7.756 1.00 95.12 103 GLU A N 1
ATOM 727 C CA . GLU A 1 103 ? -7.084 4.793 -8.590 1.00 95.12 103 GLU A CA 1
ATOM 728 C C . GLU A 1 103 ? -5.680 5.287 -8.983 1.00 95.12 103 GLU A C 1
ATOM 730 O O . GLU A 1 103 ? -5.435 5.594 -10.153 1.00 95.12 103 GLU A O 1
ATOM 735 N N . GLY A 1 104 ? -4.741 5.285 -8.032 1.00 96.94 104 GLY A N 1
ATOM 736 C CA . GLY A 1 104 ? -3.359 5.701 -8.246 1.00 96.94 104 GLY A CA 1
ATOM 737 C C . GLY A 1 104 ? -2.600 4.762 -9.173 1.00 96.94 104 GLY A C 1
ATOM 738 O O . GLY A 1 104 ? -1.950 5.230 -10.108 1.00 96.94 104 GLY A O 1
ATOM 739 N N . LEU A 1 105 ? -2.736 3.445 -8.972 1.00 97.94 105 LEU A N 1
ATOM 740 C CA . LEU A 1 105 ? -2.126 2.443 -9.850 1.00 97.94 105 LEU A CA 1
ATOM 741 C C . LEU A 1 105 ? -2.626 2.588 -11.289 1.00 97.94 105 LEU A C 1
ATOM 743 O O . LEU A 1 105 ? -1.835 2.544 -12.227 1.00 97.94 105 LEU A O 1
ATOM 747 N N . THR A 1 106 ? -3.930 2.802 -11.468 1.00 96.50 106 THR A N 1
ATOM 748 C CA . THR A 1 106 ? -4.525 2.988 -12.798 1.00 96.50 106 THR A CA 1
ATOM 749 C C . THR A 1 106 ? -3.919 4.196 -13.512 1.00 96.50 106 THR A C 1
ATOM 751 O O . THR A 1 106 ? -3.501 4.083 -14.666 1.00 96.50 106 THR A O 1
ATOM 754 N N . ALA A 1 107 ? -3.813 5.337 -12.823 1.00 95.81 107 ALA A N 1
ATOM 755 C CA . ALA A 1 107 ? -3.187 6.535 -13.377 1.00 95.81 107 ALA A CA 1
ATOM 756 C C . ALA A 1 107 ? -1.715 6.285 -13.748 1.00 95.81 107 ALA A C 1
ATOM 758 O O . ALA A 1 107 ? -1.292 6.607 -14.860 1.00 95.81 107 ALA A O 1
ATOM 759 N N . ALA A 1 108 ? -0.948 5.649 -12.863 1.00 97.50 108 ALA A N 1
ATOM 760 C CA . ALA A 1 108 ? 0.466 5.380 -13.091 1.00 97.50 108 ALA A CA 1
ATOM 761 C C . ALA A 1 108 ? 0.735 4.395 -14.228 1.00 97.50 108 ALA A C 1
ATOM 763 O O . ALA A 1 108 ? 1.598 4.665 -15.058 1.00 97.50 108 ALA A O 1
ATOM 764 N N . VAL A 1 109 ? -0.025 3.302 -14.324 1.00 97.81 109 VAL A N 1
ATOM 765 C CA . VAL A 1 109 ? 0.087 2.331 -15.425 1.00 97.81 109 VAL A CA 1
ATOM 766 C C . VAL A 1 109 ? -0.138 3.010 -16.772 1.00 97.81 109 VAL A C 1
ATOM 768 O O . VAL A 1 109 ? 0.633 2.797 -17.706 1.00 97.81 109 VAL A O 1
ATOM 771 N N . VAL A 1 110 ? -1.149 3.878 -16.872 1.00 94.81 110 VAL A N 1
ATOM 772 C CA . VAL A 1 110 ? -1.405 4.645 -18.097 1.00 94.81 110 VAL A CA 1
ATOM 773 C C . VAL A 1 110 ? -0.244 5.594 -18.403 1.00 94.81 110 VAL A C 1
ATOM 775 O O . VAL A 1 110 ? 0.208 5.656 -19.544 1.00 94.81 110 VAL A O 1
ATOM 778 N N . ARG A 1 111 ? 0.274 6.320 -17.406 1.00 95.31 111 ARG A N 1
ATOM 779 C CA . ARG A 1 111 ? 1.381 7.272 -17.599 1.00 95.31 111 ARG A CA 1
ATOM 780 C C . ARG A 1 111 ? 2.695 6.588 -17.972 1.00 95.31 111 ARG A C 1
ATOM 782 O O . ARG A 1 111 ? 3.362 7.063 -18.892 1.00 95.31 111 ARG A O 1
ATOM 789 N N . ALA A 1 112 ? 3.018 5.464 -17.340 1.00 96.12 112 ALA A N 1
ATOM 790 C CA . ALA A 1 112 ? 4.182 4.649 -17.674 1.00 96.12 112 ALA A CA 1
ATOM 791 C C . ALA A 1 112 ? 4.072 4.067 -19.091 1.00 96.12 112 ALA A C 1
ATOM 793 O O . ALA A 1 112 ? 5.022 4.162 -19.861 1.00 96.12 112 ALA A O 1
ATOM 794 N N . ALA A 1 113 ? 2.894 3.568 -19.489 1.00 94.75 113 ALA A N 1
ATOM 795 C CA . ALA A 1 113 ? 2.657 3.084 -20.855 1.00 94.75 113 ALA A CA 1
ATOM 796 C C . ALA A 1 113 ? 2.831 4.183 -21.921 1.00 94.75 113 ALA A C 1
ATOM 798 O O . ALA A 1 113 ? 3.218 3.909 -23.056 1.00 94.75 113 ALA A O 1
ATOM 799 N N . LEU A 1 114 ? 2.556 5.439 -21.557 1.00 93.00 114 LEU A N 1
ATOM 800 C CA . LEU A 1 114 ? 2.794 6.613 -22.401 1.00 93.00 114 LEU A CA 1
ATOM 801 C C . LEU A 1 114 ? 4.254 7.104 -22.366 1.00 93.00 114 LEU A C 1
ATOM 803 O O . LEU A 1 114 ? 4.568 8.089 -23.032 1.00 93.00 114 LEU A O 1
ATOM 807 N N . GLY A 1 115 ? 5.138 6.439 -21.614 1.00 94.19 115 GLY A N 1
ATOM 808 C CA . GLY A 1 115 ? 6.549 6.802 -21.476 1.00 94.19 115 GLY A CA 1
ATOM 809 C C . GLY A 1 115 ? 6.786 8.057 -20.636 1.00 94.19 115 GLY A C 1
ATOM 810 O O . GLY A 1 115 ? 7.741 8.785 -20.894 1.00 94.19 115 GLY A O 1
ATOM 811 N N . SER A 1 116 ? 5.896 8.351 -19.683 1.00 95.62 116 SER A N 1
ATOM 812 C CA . SER A 1 116 ? 6.074 9.480 -18.759 1.00 95.62 116 SER A CA 1
ATOM 813 C C . SER A 1 116 ? 7.188 9.190 -17.748 1.00 95.62 116 SER A C 1
ATOM 815 O O . SER A 1 116 ? 7.439 8.032 -17.417 1.00 95.62 116 SER A O 1
ATOM 817 N N . ASP A 1 117 ? 7.824 10.245 -17.241 1.00 96.44 117 ASP A N 1
ATOM 818 C CA . ASP A 1 117 ? 8.836 10.151 -16.186 1.00 96.44 117 ASP A CA 1
ATOM 819 C C . ASP A 1 117 ? 8.228 9.886 -14.795 1.00 96.44 117 ASP A C 1
ATOM 821 O O . ASP A 1 117 ? 7.009 9.951 -14.590 1.00 96.44 117 ASP A O 1
ATOM 825 N N . LEU A 1 118 ? 9.099 9.567 -13.832 1.00 96.81 118 LEU A N 1
ATOM 826 C CA . LEU A 1 118 ? 8.719 9.191 -12.470 1.00 96.81 118 LEU A CA 1
ATOM 827 C C . LEU A 1 118 ? 7.971 10.318 -11.735 1.00 96.81 118 LEU A C 1
ATOM 829 O O . LEU A 1 118 ? 6.995 10.044 -11.038 1.00 96.81 118 LEU A O 1
ATOM 833 N N . ASP A 1 119 ? 8.367 11.578 -11.947 1.00 96.50 119 ASP A N 1
ATOM 834 C CA . ASP A 1 119 ? 7.720 12.755 -11.349 1.00 96.50 119 ASP A CA 1
ATOM 835 C C . ASP A 1 119 ? 6.285 12.943 -11.870 1.00 96.50 119 ASP A C 1
ATOM 837 O O . ASP A 1 119 ? 5.352 13.198 -11.102 1.00 96.50 119 ASP A O 1
ATOM 841 N N . THR A 1 120 ? 6.080 12.784 -13.181 1.00 95.94 120 THR A N 1
ATOM 842 C CA . THR A 1 120 ? 4.750 12.861 -13.797 1.00 95.94 120 THR A CA 1
ATOM 843 C C . THR A 1 120 ? 3.864 11.706 -13.333 1.00 95.94 120 THR A C 1
ATOM 845 O O . THR A 1 120 ? 2.688 11.915 -13.029 1.00 95.94 120 THR A O 1
ATOM 848 N N . ILE A 1 121 ? 4.416 10.490 -13.256 1.00 98.00 121 ILE A N 1
ATOM 849 C CA . ILE A 1 121 ? 3.706 9.304 -12.760 1.00 98.00 121 ILE A CA 1
ATOM 850 C C . ILE A 1 121 ? 3.251 9.514 -11.313 1.00 98.00 121 ILE A C 1
ATOM 852 O O . ILE A 1 121 ? 2.081 9.285 -11.006 1.00 98.00 121 ILE A O 1
ATOM 856 N N . GLU A 1 122 ? 4.144 9.983 -10.440 1.00 97.12 122 GLU A N 1
ATOM 857 C CA . GLU A 1 122 ? 3.827 10.288 -9.045 1.00 97.12 122 GLU A CA 1
ATOM 858 C C . GLU A 1 122 ? 2.720 11.336 -8.937 1.00 97.12 122 GLU A C 1
ATOM 860 O O . GLU A 1 122 ? 1.721 11.110 -8.251 1.00 97.12 122 GLU A O 1
ATOM 865 N N . SER A 1 123 ? 2.859 12.460 -9.645 1.00 93.31 123 SER A N 1
ATOM 866 C CA . SER A 1 123 ? 1.882 13.549 -9.596 1.00 93.31 123 SER A CA 1
ATOM 867 C C . SER A 1 123 ? 0.476 13.075 -9.971 1.00 93.31 123 SER A C 1
ATOM 869 O O . SER A 1 123 ? -0.503 13.384 -9.290 1.00 93.31 123 SER A O 1
ATOM 871 N N . GLU A 1 124 ? 0.360 12.276 -11.026 1.00 94.31 124 GLU A N 1
ATOM 872 C CA . GLU A 1 124 ? -0.920 11.757 -11.508 1.00 94.31 124 GLU A CA 1
ATOM 873 C C . GLU A 1 124 ? -1.502 10.694 -10.571 1.00 94.31 124 GLU A C 1
ATOM 875 O O . GLU A 1 124 ? -2.706 10.690 -10.307 1.00 94.31 124 GLU A O 1
ATOM 880 N N . ALA A 1 125 ? -0.653 9.828 -10.015 1.00 96.50 125 ALA A N 1
ATOM 881 C CA . ALA A 1 125 ? -1.070 8.827 -9.043 1.00 96.50 125 ALA A CA 1
ATOM 882 C C . ALA A 1 125 ? -1.609 9.477 -7.759 1.00 96.50 125 ALA A C 1
ATOM 884 O O . ALA A 1 125 ? -2.694 9.118 -7.296 1.00 96.50 125 ALA A O 1
ATOM 885 N N . VAL A 1 126 ? -0.903 10.469 -7.210 1.00 94.50 126 VAL A N 1
ATOM 886 C CA . VAL A 1 126 ? -1.311 11.195 -5.995 1.00 94.50 126 VAL A CA 1
ATOM 887 C C . VAL A 1 126 ? -2.628 11.943 -6.211 1.00 94.50 126 VAL A C 1
ATOM 889 O O . VAL A 1 126 ? -3.517 11.905 -5.359 1.00 94.50 126 VAL A O 1
ATOM 892 N N . ASN A 1 127 ? -2.801 12.568 -7.377 1.00 91.44 127 ASN A N 1
ATOM 893 C CA . ASN A 1 127 ? -4.006 13.333 -7.703 1.00 91.44 127 ASN A CA 1
ATOM 894 C C . ASN A 1 127 ? -5.180 12.471 -8.207 1.00 91.44 127 ASN A C 1
ATOM 896 O O . ASN A 1 127 ? -6.264 12.998 -8.461 1.00 91.44 127 ASN A O 1
ATOM 900 N N . SER A 1 128 ? -5.012 11.150 -8.311 1.00 94.69 128 SER A N 1
ATOM 901 C CA . SER A 1 128 ? -6.015 10.229 -8.873 1.00 94.69 128 SER A CA 1
ATOM 902 C C . SER A 1 128 ? -7.357 10.207 -8.126 1.00 94.69 128 SER A C 1
ATOM 904 O O . SER A 1 128 ? -8.387 9.870 -8.712 1.00 94.69 128 SER A O 1
ATOM 906 N N . LEU A 1 129 ? -7.382 10.604 -6.849 1.00 92.06 129 LEU A N 1
ATOM 907 C CA . LEU A 1 129 ? -8.613 10.697 -6.059 1.00 92.06 129 LEU A CA 1
ATOM 908 C C . LEU A 1 129 ? -9.432 11.963 -6.370 1.00 92.06 129 LEU A C 1
ATOM 910 O O . LEU A 1 129 ? -10.645 11.979 -6.148 1.00 92.06 129 LEU A O 1
ATOM 914 N N . ALA A 1 130 ? -8.795 13.018 -6.889 1.00 86.19 130 ALA A N 1
ATOM 915 C CA . ALA A 1 130 ? -9.409 14.335 -7.059 1.00 86.19 130 ALA A CA 1
ATOM 916 C C . ALA A 1 130 ? -10.692 14.323 -7.916 1.00 86.19 130 ALA A C 1
ATOM 918 O O . ALA A 1 130 ? -11.688 14.890 -7.463 1.00 86.19 130 ALA A O 1
ATOM 919 N N . PRO A 1 131 ? -10.766 13.617 -9.066 1.00 85.69 131 PRO A N 1
ATOM 920 C CA . PRO A 1 131 ? -11.991 13.576 -9.870 1.00 85.69 131 PRO A CA 1
ATOM 921 C C . PRO A 1 131 ? -13.184 12.972 -9.117 1.00 85.69 131 PRO A C 1
ATOM 923 O O . PRO A 1 131 ? -14.329 13.385 -9.302 1.00 85.69 131 PRO A O 1
ATOM 926 N N . LYS A 1 132 ? -12.927 11.993 -8.239 1.00 88.19 132 LYS A N 1
ATOM 927 C CA . LYS A 1 132 ? -13.958 11.353 -7.413 1.00 88.19 132 LYS A CA 1
ATOM 928 C C . LYS A 1 132 ? -14.447 12.300 -6.320 1.00 88.19 132 LYS A C 1
ATOM 930 O O . LYS A 1 132 ? -15.645 12.347 -6.059 1.00 88.19 132 LYS A O 1
ATOM 935 N N . LEU A 1 133 ? -13.541 13.062 -5.707 1.00 87.81 133 LEU A N 1
ATOM 936 C CA . LEU A 1 133 ? -13.889 14.080 -4.712 1.00 87.81 133 LEU A CA 1
ATOM 937 C C . LEU A 1 133 ? -14.721 15.201 -5.338 1.00 87.81 133 LEU A C 1
ATOM 939 O O . LEU A 1 133 ? -15.784 15.524 -4.812 1.00 87.81 133 LEU A O 1
ATOM 943 N N . GLU A 1 134 ? -14.303 15.714 -6.497 1.00 84.75 134 GLU A N 1
ATOM 944 C CA . GLU A 1 134 ? -15.044 16.734 -7.246 1.00 84.75 134 GLU A CA 1
ATOM 945 C C . GLU A 1 134 ? -16.454 16.247 -7.600 1.00 84.75 134 GLU A C 1
ATOM 947 O O . GLU A 1 134 ? -17.438 16.939 -7.339 1.00 84.75 134 GLU A O 1
ATOM 952 N N . HIS A 1 135 ? -16.573 15.019 -8.115 1.00 84.00 135 HIS A N 1
ATOM 953 C CA . HIS A 1 135 ? -17.866 14.423 -8.452 1.00 84.00 135 HIS A CA 1
ATOM 954 C C . HIS A 1 135 ? -18.801 14.298 -7.240 1.00 84.00 135 HIS A C 1
ATOM 956 O O . HIS A 1 135 ? -20.016 14.448 -7.367 1.00 84.00 135 HIS A O 1
ATOM 962 N N . LEU A 1 136 ? -18.239 14.032 -6.061 1.00 90.19 136 LEU A N 1
ATOM 963 C CA . LEU A 1 136 ? -18.981 13.936 -4.806 1.00 90.19 136 LEU A CA 1
ATOM 964 C C . LEU A 1 136 ? -19.199 15.300 -4.126 1.00 90.19 136 LEU A C 1
ATOM 966 O O . LEU A 1 136 ? -19.837 15.350 -3.076 1.00 90.19 136 LEU A O 1
ATOM 970 N N . GLY A 1 137 ? -18.699 16.399 -4.702 1.00 88.00 137 GLY A N 1
ATOM 971 C CA . GLY A 1 137 ? -18.792 17.740 -4.119 1.00 88.00 137 GLY A CA 1
ATOM 972 C C . GLY A 1 137 ? -17.937 17.928 -2.861 1.00 88.00 137 GLY A C 1
ATOM 973 O O . GLY A 1 137 ? -18.242 18.784 -2.032 1.00 88.00 137 GLY A O 1
ATOM 974 N N . VAL A 1 138 ? -16.887 17.122 -2.694 1.00 82.69 138 VAL A N 1
ATOM 975 C CA . VAL A 1 138 ? -15.951 17.194 -1.570 1.00 82.69 138 VAL A CA 1
ATOM 976 C C . VAL A 1 138 ? -14.792 18.108 -1.973 1.00 82.69 138 VAL A C 1
ATOM 978 O O . VAL A 1 138 ? -13.960 17.736 -2.794 1.00 82.69 138 VAL A O 1
ATOM 981 N N . ALA A 1 139 ? -14.772 19.329 -1.428 1.00 63.12 139 ALA A N 1
ATOM 982 C CA . ALA A 1 139 ? -13.843 20.388 -1.839 1.00 63.12 139 ALA A CA 1
ATOM 983 C C . ALA A 1 139 ? -12.370 20.112 -1.477 1.00 63.12 139 ALA A C 1
ATOM 985 O O . ALA A 1 139 ? -11.480 20.606 -2.161 1.00 63.12 139 ALA A O 1
ATOM 986 N N . GLU A 1 140 ? -12.116 19.312 -0.438 1.00 60.34 140 GLU A N 1
ATOM 987 C CA . GLU A 1 140 ? -10.779 18.888 -0.009 1.00 60.34 140 GLU A CA 1
ATOM 988 C C . GLU A 1 140 ? -10.836 17.436 0.494 1.00 60.34 140 GLU A C 1
ATOM 990 O O . GLU A 1 140 ? -11.849 17.054 1.093 1.00 60.34 140 GLU A O 1
ATOM 995 N N . PRO A 1 141 ? -9.793 16.608 0.271 1.00 54.91 141 PRO A N 1
ATOM 996 C CA . PRO A 1 141 ? -9.759 15.253 0.808 1.00 54.91 141 PRO A CA 1
ATOM 997 C C . PRO A 1 141 ? -9.994 15.301 2.323 1.00 54.91 141 PRO A C 1
ATOM 999 O O . PRO A 1 141 ? -9.359 16.115 2.997 1.00 54.91 141 PRO A O 1
ATOM 1002 N N . PRO A 1 142 ? -10.884 14.462 2.880 1.00 52.12 142 PRO A N 1
ATOM 1003 C CA . PRO A 1 142 ? -11.117 14.457 4.314 1.00 52.12 142 PRO A CA 1
ATOM 1004 C C . PRO A 1 142 ? -9.800 14.133 5.019 1.00 52.12 142 PRO A C 1
ATOM 1006 O O . PRO A 1 142 ? -9.244 13.043 4.868 1.00 52.12 142 PRO A O 1
ATOM 1009 N N . VAL A 1 143 ? -9.287 15.103 5.773 1.00 47.97 143 VAL A N 1
ATOM 1010 C CA . VAL A 1 143 ? -8.170 14.897 6.692 1.00 47.97 143 VAL A CA 1
ATOM 1011 C C . VAL A 1 143 ? -8.588 13.782 7.650 1.00 47.97 143 VAL A C 1
ATOM 1013 O O . VAL A 1 143 ? -9.739 13.757 8.094 1.00 47.97 143 VAL A O 1
ATOM 1016 N N . ALA A 1 144 ? -7.697 12.829 7.936 1.00 40.16 144 ALA A N 1
ATOM 1017 C CA . ALA A 1 144 ? -7.991 11.709 8.827 1.00 40.16 144 ALA A CA 1
ATOM 1018 C C . ALA A 1 144 ? -8.582 12.221 10.158 1.00 40.16 144 ALA A C 1
ATOM 1020 O O . ALA A 1 144 ? -7.856 12.732 11.004 1.00 40.16 144 ALA A O 1
ATOM 1021 N N . GLY A 1 145 ? -9.908 12.120 10.313 1.00 42.97 145 GLY A N 1
ATOM 1022 C CA . GLY A 1 145 ? -10.638 12.677 11.457 1.00 42.97 145 GLY A CA 1
ATOM 1023 C C . GLY A 1 145 ? -12.041 13.212 11.149 1.00 42.97 145 GLY A C 1
ATOM 1024 O O . GLY A 1 145 ? -12.900 13.155 12.023 1.00 42.97 145 GLY A O 1
ATOM 1025 N N . THR A 1 146 ? -12.334 13.655 9.925 1.00 35.06 146 THR A N 1
ATOM 1026 C CA . THR A 1 146 ? -13.649 14.239 9.594 1.00 35.06 146 THR A CA 1
ATOM 1027 C C . THR A 1 146 ? -14.448 13.360 8.637 1.00 35.06 146 THR A C 1
ATOM 1029 O O . THR A 1 146 ? -14.358 13.453 7.416 1.00 35.06 146 THR A O 1
ATOM 1032 N N . LEU A 1 147 ? -15.291 12.497 9.208 1.00 31.91 147 LEU A N 1
ATOM 1033 C CA . LEU A 1 147 ? -16.392 11.888 8.464 1.00 31.91 147 LEU A CA 1
ATOM 1034 C C . LEU A 1 147 ? -17.473 12.957 8.195 1.00 31.91 147 LEU A C 1
ATOM 1036 O O . LEU A 1 147 ? -17.907 13.626 9.138 1.00 31.91 147 LEU A O 1
ATOM 1040 N N . PRO A 1 148 ? -17.974 13.104 6.955 1.00 31.02 148 PRO A N 1
ATOM 1041 C CA . PRO A 1 148 ? -19.116 13.965 6.670 1.00 31.02 148 PRO A CA 1
ATOM 1042 C C . PRO A 1 148 ? -20.385 13.333 7.262 1.00 31.02 148 PRO A C 1
ATOM 1044 O O . PRO A 1 148 ? -20.814 12.264 6.831 1.00 31.02 148 PRO A O 1
ATOM 1047 N N . GLY A 1 149 ? -20.978 13.977 8.271 1.00 35.25 149 GLY A N 1
ATOM 1048 C CA . GLY A 1 149 ? -22.204 13.499 8.928 1.00 35.25 149 GLY A CA 1
ATOM 1049 C C . GLY A 1 149 ? -22.474 14.078 10.320 1.00 35.25 149 GLY A C 1
ATOM 1050 O O . GLY A 1 149 ? -23.617 14.062 10.771 1.00 35.25 149 GLY A O 1
ATOM 1051 N N . ALA A 1 150 ? -21.472 14.661 10.982 1.00 33.44 150 ALA A N 1
ATOM 1052 C CA . ALA A 1 150 ? -21.666 15.417 12.219 1.00 33.44 150 ALA A CA 1
ATOM 1053 C C . ALA A 1 150 ? -22.126 16.852 11.906 1.00 33.44 150 ALA A C 1
ATOM 1055 O O . ALA A 1 150 ? -21.403 17.828 12.097 1.00 33.44 150 ALA A O 1
ATOM 1056 N N . ALA A 1 151 ? -23.330 16.994 11.354 1.00 30.98 151 ALA A N 1
ATOM 1057 C CA . ALA A 1 151 ? -23.944 18.304 11.235 1.00 30.98 151 ALA A CA 1
ATOM 1058 C C . ALA A 1 151 ? -24.244 18.860 12.637 1.00 30.98 151 ALA A C 1
ATOM 1060 O O . ALA A 1 151 ? -25.078 18.321 13.358 1.00 30.98 151 ALA A O 1
ATOM 1061 N N . SER A 1 152 ? -23.598 19.992 12.929 1.00 33.12 152 SER A N 1
ATOM 1062 C CA . SER A 1 152 ? -23.921 20.973 13.967 1.00 33.12 152 SER A CA 1
ATOM 1063 C C . SER A 1 152 ? -23.739 20.514 15.415 1.00 33.12 152 SER A C 1
ATOM 1065 O O . SER A 1 152 ? -24.645 19.957 16.017 1.00 33.12 152 SER A O 1
ATOM 1067 N N . LEU A 1 153 ? -22.595 20.874 15.998 1.00 29.89 153 LEU A N 1
ATOM 1068 C CA . LEU A 1 153 ? -22.500 21.856 17.086 1.00 29.89 153 LEU A CA 1
ATOM 1069 C C . LEU A 1 153 ? -21.084 22.459 17.015 1.00 29.89 153 LEU A C 1
ATOM 1071 O O . LEU A 1 153 ? -20.115 21.740 16.805 1.00 29.89 153 LEU A O 1
ATOM 1075 N N . GLY A 1 154 ? -21.005 23.791 17.031 1.00 34.62 154 GLY A N 1
ATOM 1076 C CA . GLY A 1 154 ? -19.886 24.568 16.491 1.00 34.62 154 GLY A CA 1
ATOM 1077 C C . GLY A 1 154 ? -18.509 24.271 17.086 1.00 34.62 154 GLY A C 1
ATOM 1078 O O . GLY A 1 154 ? -18.360 24.173 18.300 1.00 34.62 154 GLY A O 1
ATOM 1079 N N . ALA A 1 155 ? -17.506 24.237 16.209 1.00 30.72 155 ALA A N 1
ATOM 1080 C CA . ALA A 1 155 ? -16.100 24.273 16.566 1.00 30.72 155 ALA A CA 1
ATOM 1081 C C . ALA A 1 155 ? -15.486 25.589 16.074 1.00 30.72 155 ALA A C 1
ATOM 1083 O O . ALA A 1 155 ? -15.542 25.946 14.897 1.00 30.72 155 ALA A O 1
ATOM 1084 N N . SER A 1 156 ? -14.939 26.332 17.030 1.00 30.08 156 SER A N 1
ATOM 1085 C CA . SER A 1 156 ? -13.787 27.189 16.810 1.00 30.08 156 SER A CA 1
ATOM 1086 C C . SER A 1 156 ? -12.613 26.251 16.535 1.00 30.08 156 SER A C 1
ATOM 1088 O O . SER A 1 156 ? -12.057 25.707 17.481 1.00 30.08 156 SER A O 1
ATOM 1090 N N . ASP A 1 157 ? -12.267 26.027 15.269 1.00 34.75 157 ASP A N 1
ATOM 1091 C CA . ASP A 1 157 ? -11.125 25.183 14.914 1.00 34.75 157 ASP A CA 1
ATOM 1092 C C . ASP A 1 157 ? -9.818 25.977 14.982 1.00 34.75 157 ASP A C 1
ATOM 1094 O O . ASP A 1 157 ? -9.407 26.678 14.057 1.00 34.75 157 ASP A O 1
ATOM 1098 N N . SER A 1 158 ? -9.167 25.836 16.129 1.00 41.91 158 SER A N 1
ATOM 1099 C CA . SER A 1 158 ? -7.728 25.958 16.328 1.00 41.91 158 SER A CA 1
ATOM 1100 C C . SER A 1 158 ? -7.418 25.198 17.606 1.00 41.91 158 SER A C 1
ATOM 1102 O O . SER A 1 158 ? -7.916 25.635 18.628 1.00 41.91 158 SER A O 1
ATOM 1104 N N . GLU A 1 159 ? -6.602 24.142 17.586 1.00 37.72 159 GLU A N 1
ATOM 1105 C CA . GLU A 1 159 ? -5.795 23.682 18.739 1.00 37.72 159 GLU A CA 1
ATOM 1106 C C . GLU A 1 159 ? -4.984 22.445 18.295 1.00 37.72 159 GLU A C 1
ATOM 1108 O O . GLU A 1 159 ? -5.536 21.503 17.741 1.0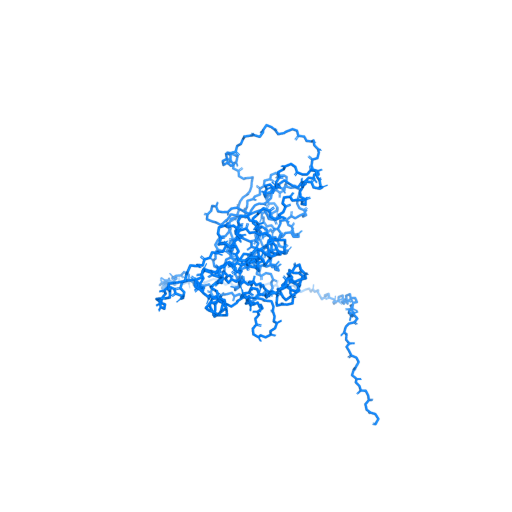0 37.72 159 GLU A O 1
ATOM 1113 N N . ALA A 1 160 ? -3.646 22.483 18.238 1.00 33.91 160 ALA A N 1
ATOM 1114 C CA . ALA A 1 160 ? -2.714 22.372 19.371 1.00 33.91 160 ALA A CA 1
ATOM 1115 C C . ALA A 1 160 ? -2.749 20.963 20.022 1.00 33.91 160 ALA A C 1
ATOM 1117 O O . ALA A 1 160 ? -3.722 20.231 19.856 1.00 33.91 160 ALA A O 1
ATOM 1118 N N . PRO A 1 161 ? -1.688 20.515 20.731 1.00 39.22 161 PRO A N 1
ATOM 1119 C CA . PRO A 1 161 ? -1.778 19.319 21.573 1.00 39.22 161 PRO A CA 1
ATOM 1120 C C . PRO A 1 161 ? -3.032 19.439 22.441 1.00 39.22 161 PRO A C 1
ATOM 1122 O O . PRO A 1 161 ? -3.309 20.550 22.877 1.00 39.22 161 PRO A O 1
ATOM 1125 N N . HIS A 1 162 ? -3.763 18.349 22.709 1.00 43.59 162 HIS A N 1
ATOM 1126 C CA . HIS A 1 162 ? -4.814 18.359 23.735 1.00 43.59 162 HIS A CA 1
ATOM 1127 C C . HIS A 1 162 ? -4.277 19.076 24.990 1.00 43.59 162 HIS A C 1
ATOM 1129 O O . HIS A 1 162 ? -3.474 18.504 25.729 1.00 43.59 162 HIS A O 1
ATOM 1135 N N . GLU A 1 163 ? -4.673 20.335 25.203 1.00 50.41 163 GLU A N 1
ATOM 1136 C CA . GLU A 1 163 ? -4.321 21.095 26.407 1.00 50.41 163 GLU A CA 1
ATOM 1137 C C . GLU A 1 163 ? -5.054 20.508 27.617 1.00 50.41 163 GLU A C 1
ATOM 1139 O O . GLU A 1 163 ? -4.636 20.669 28.764 1.00 50.41 163 GLU A O 1
ATOM 1144 N N . THR A 1 164 ? -6.131 19.764 27.355 1.00 59.84 164 THR A N 1
ATOM 1145 C CA . THR A 1 164 ? -6.868 19.002 28.350 1.00 59.84 164 THR A CA 1
ATOM 1146 C C . THR A 1 164 ? -6.239 17.618 28.536 1.00 59.84 164 THR A C 1
ATOM 1148 O O . THR A 1 164 ? -6.186 16.830 27.585 1.00 59.84 164 THR A O 1
ATOM 1151 N N . PRO A 1 165 ? -5.767 17.284 29.749 1.00 77.06 165 PRO A N 1
ATOM 1152 C CA . PRO A 1 165 ? -5.343 15.927 30.055 1.00 77.06 165 PRO A CA 1
ATOM 1153 C C . PRO A 1 165 ? -6.519 14.951 29.867 1.00 77.06 165 PRO A C 1
ATOM 1155 O O . PRO A 1 165 ? -7.668 15.341 30.077 1.00 77.06 165 PRO A O 1
ATOM 1158 N N . PRO A 1 166 ? -6.252 13.697 29.466 1.00 85.62 166 PRO A N 1
ATOM 1159 C CA . PRO A 1 166 ? -7.293 12.683 29.336 1.00 85.62 166 PRO A CA 1
ATOM 1160 C C . PRO A 1 166 ? -7.985 12.444 30.682 1.00 85.62 166 PRO A C 1
ATOM 1162 O O . PRO A 1 166 ? -7.329 12.424 31.726 1.00 85.62 166 PRO A O 1
ATOM 1165 N N . ASP A 1 167 ? -9.296 12.206 30.649 1.00 87.88 167 ASP A N 1
ATOM 1166 C CA . ASP A 1 167 ? -10.088 11.896 31.848 1.00 87.88 167 ASP A CA 1
ATOM 1167 C C . ASP A 1 167 ? -9.655 10.562 32.475 1.00 87.88 167 ASP A C 1
ATOM 1169 O O . ASP A 1 167 ? -9.720 10.372 33.690 1.00 87.88 167 ASP A O 1
ATOM 1173 N N . ALA A 1 168 ? -9.172 9.636 31.643 1.00 89.00 168 ALA A N 1
ATOM 1174 C CA . ALA A 1 168 ? -8.516 8.414 32.074 1.00 89.00 168 ALA A CA 1
ATOM 1175 C C . ALA A 1 168 ? -7.418 8.018 31.086 1.00 89.00 168 ALA A C 1
ATOM 1177 O O . ALA A 1 168 ? -7.568 8.157 29.872 1.00 89.00 168 ALA A O 1
ATOM 1178 N N . GLN A 1 169 ? -6.321 7.469 31.599 1.00 92.06 169 GLN A N 1
ATOM 1179 C CA . GLN A 1 169 ? -5.265 6.906 30.767 1.00 92.06 169 GLN A CA 1
ATOM 1180 C C . GLN A 1 169 ? -4.681 5.651 31.401 1.00 92.06 169 GLN A C 1
ATOM 1182 O O . GLN A 1 169 ? -4.522 5.577 32.620 1.00 92.06 169 GLN A O 1
ATOM 1187 N N . GLN A 1 170 ? -4.317 4.677 30.575 1.00 90.75 170 GLN A N 1
ATOM 1188 C CA . GLN A 1 170 ? -3.680 3.455 31.046 1.00 90.75 170 GLN A CA 1
ATOM 1189 C C . GLN A 1 170 ? -2.659 2.950 30.030 1.00 90.75 170 GLN A C 1
ATOM 1191 O O . GLN A 1 170 ? -2.904 2.957 28.828 1.00 90.75 170 GLN A O 1
ATOM 1196 N N . LEU A 1 171 ? -1.495 2.527 30.524 1.00 90.31 171 LEU A N 1
ATOM 1197 C CA . LEU A 1 171 ? -0.456 1.914 29.703 1.00 90.31 171 LEU A CA 1
ATOM 1198 C C . LEU A 1 171 ? -0.691 0.405 29.629 1.00 90.31 171 LEU A C 1
ATOM 1200 O O . LEU A 1 171 ? -0.923 -0.238 30.657 1.00 90.31 171 LEU A O 1
ATOM 1204 N N . VAL A 1 172 ? -0.603 -0.162 28.430 1.00 90.62 172 VAL A N 1
ATOM 1205 C CA . VAL A 1 172 ? -0.738 -1.600 28.203 1.00 90.62 172 VAL A CA 1
ATOM 1206 C C . VAL A 1 172 ? 0.341 -2.102 27.255 1.00 90.62 172 VAL A C 1
ATOM 1208 O O . VAL A 1 172 ? 0.641 -1.467 26.246 1.00 90.62 172 VAL A O 1
ATOM 1211 N N . GLN A 1 173 ? 0.917 -3.257 27.578 1.00 88.19 173 GLN A N 1
ATOM 1212 C CA . GLN A 1 173 ? 1.868 -3.932 26.705 1.00 88.19 173 GLN A CA 1
ATOM 1213 C C . GLN A 1 173 ? 1.127 -4.840 25.723 1.00 88.19 173 GLN A C 1
ATOM 1215 O O . GLN A 1 173 ? 0.292 -5.655 26.127 1.00 88.19 173 GLN A O 1
ATOM 1220 N N . VAL A 1 174 ? 1.452 -4.728 24.437 1.00 88.25 174 VAL A N 1
ATOM 1221 C CA . VAL A 1 174 ? 0.915 -5.623 23.409 1.00 88.25 174 VAL A CA 1
ATOM 1222 C C . VAL A 1 174 ? 1.670 -6.944 23.442 1.00 88.25 174 VAL A C 1
ATOM 1224 O O . VAL A 1 174 ? 2.891 -6.983 23.318 1.00 88.25 174 VAL A O 1
ATOM 1227 N N . VAL A 1 175 ? 0.933 -8.039 23.629 1.00 81.06 175 VAL A N 1
ATOM 1228 C CA . VAL A 1 175 ? 1.505 -9.384 23.815 1.00 81.06 175 VAL A CA 1
ATOM 1229 C C . VAL A 1 175 ? 1.399 -10.267 22.570 1.00 81.06 175 VAL A C 1
ATOM 1231 O O . VAL A 1 175 ? 2.004 -11.336 22.528 1.00 81.06 175 VAL A O 1
ATOM 1234 N N . ASN A 1 176 ? 0.613 -9.849 21.577 1.00 81.00 176 ASN A N 1
ATOM 1235 C CA . ASN A 1 176 ? 0.385 -10.567 20.324 1.00 81.00 176 ASN A CA 1
ATOM 1236 C C . ASN A 1 176 ? 1.662 -10.571 19.488 1.00 81.00 176 ASN A C 1
ATOM 1238 O O . ASN A 1 176 ? 2.242 -9.506 19.282 1.00 81.00 176 ASN A O 1
ATOM 1242 N N . ARG A 1 177 ? 2.071 -11.745 18.983 1.00 73.62 177 ARG A N 1
ATOM 1243 C CA . ARG A 1 177 ? 3.285 -11.906 18.160 1.00 73.62 177 ARG A CA 1
ATOM 1244 C C . ARG A 1 177 ? 3.319 -10.933 16.979 1.00 73.62 177 ARG A C 1
ATOM 1246 O O . ARG A 1 177 ? 4.327 -10.264 16.779 1.00 73.62 177 ARG A O 1
ATOM 1253 N N . ASP A 1 178 ? 2.194 -10.812 16.282 1.00 72.06 178 ASP A N 1
ATOM 1254 C CA . ASP A 1 178 ? 2.056 -9.993 15.074 1.00 72.06 178 ASP A CA 1
ATOM 1255 C C . ASP A 1 178 ? 1.524 -8.572 15.397 1.00 72.06 178 ASP A C 1
ATOM 1257 O O . ASP A 1 178 ? 1.175 -7.804 14.504 1.00 72.06 178 ASP A O 1
ATOM 1261 N N . GLY A 1 179 ? 1.462 -8.200 16.685 1.00 82.56 179 GLY A N 1
ATOM 1262 C CA . GLY A 1 179 ? 1.069 -6.862 17.136 1.00 82.56 179 GLY A CA 1
ATOM 1263 C C . GLY A 1 179 ? -0.431 -6.552 17.026 1.00 82.56 179 GLY A C 1
ATOM 1264 O O . GLY A 1 179 ? -1.273 -7.450 17.054 1.00 82.56 179 GLY A O 1
ATOM 1265 N N . LEU A 1 180 ? -0.790 -5.264 16.923 1.00 81.38 180 LEU A N 1
ATOM 1266 C CA . LEU A 1 180 ? -2.179 -4.827 16.685 1.00 81.38 180 LEU A CA 1
ATOM 1267 C C . LEU A 1 180 ? -2.493 -4.779 15.180 1.00 81.38 180 LEU A C 1
ATOM 1269 O O . LEU A 1 180 ? -2.801 -3.725 14.626 1.00 81.38 180 LEU A O 1
ATOM 1273 N N . HIS A 1 181 ? -2.419 -5.934 14.521 1.00 79.75 181 HIS A N 1
ATOM 1274 C CA . HIS A 1 181 ? -2.799 -6.088 13.115 1.00 79.75 181 HIS A CA 1
ATOM 1275 C C . HIS A 1 181 ? -4.329 -6.056 12.923 1.00 79.75 181 HIS A C 1
ATOM 1277 O O . HIS A 1 181 ? -5.097 -5.876 13.871 1.00 79.75 181 HIS A O 1
ATOM 1283 N N . ALA A 1 182 ? -4.797 -6.259 11.686 1.00 71.69 182 ALA A N 1
ATOM 1284 C CA . ALA A 1 182 ? -6.194 -6.063 11.284 1.00 71.69 182 ALA A CA 1
ATOM 1285 C C . ALA A 1 182 ? -7.245 -6.730 12.200 1.00 71.69 182 ALA A C 1
ATOM 1287 O O . ALA A 1 182 ? -8.297 -6.146 12.454 1.00 71.69 182 ALA A O 1
ATOM 1288 N N . ARG A 1 183 ? -6.972 -7.931 12.731 1.00 80.38 183 ARG A N 1
ATOM 1289 C CA . ARG A 1 183 ? -7.928 -8.688 13.555 1.00 80.38 183 ARG A CA 1
ATOM 1290 C C . ARG A 1 183 ? -8.013 -8.165 15.003 1.00 80.38 183 ARG A C 1
ATOM 1292 O O . ARG A 1 183 ? -9.121 -7.792 15.401 1.00 80.38 183 ARG A O 1
ATOM 1299 N N . PRO A 1 184 ? -6.916 -8.059 15.781 1.00 83.12 184 PRO A N 1
ATOM 1300 C CA . PRO A 1 184 ? -6.918 -7.349 17.062 1.00 83.12 184 PRO A CA 1
ATOM 1301 C C . PRO A 1 184 ? -7.427 -5.908 16.949 1.00 83.12 184 PRO A C 1
ATOM 1303 O O . PRO A 1 184 ? -8.243 -5.481 17.766 1.00 83.12 184 PRO A O 1
ATOM 1306 N N . ALA A 1 185 ? -7.026 -5.179 15.902 1.00 83.31 185 ALA A N 1
ATOM 1307 C CA . ALA A 1 185 ? -7.479 -3.814 15.643 1.00 83.31 185 ALA A CA 1
ATOM 1308 C C . ALA A 1 185 ? -9.004 -3.728 15.465 1.00 83.31 185 ALA A C 1
ATOM 1310 O O . ALA A 1 185 ? -9.647 -2.862 16.057 1.00 83.31 185 ALA A O 1
ATOM 1311 N N . ALA A 1 186 ? -9.607 -4.658 14.716 1.00 82.62 186 ALA A N 1
ATOM 1312 C CA . ALA A 1 186 ? -11.059 -4.730 14.558 1.00 82.62 186 ALA A CA 1
ATOM 1313 C C . ALA A 1 186 ? -11.783 -5.042 15.878 1.00 82.62 186 ALA A C 1
ATOM 1315 O O . ALA A 1 186 ? -12.847 -4.479 16.144 1.00 82.62 186 ALA A O 1
ATOM 1316 N N . ALA A 1 187 ? -11.209 -5.899 16.728 1.00 84.50 187 ALA A N 1
ATOM 1317 C CA . ALA A 1 187 ? -11.769 -6.206 18.043 1.00 84.50 187 ALA A CA 1
ATOM 1318 C C . ALA A 1 187 ? -11.721 -4.991 18.988 1.00 84.50 187 ALA A C 1
ATOM 1320 O O . ALA A 1 187 ? -12.722 -4.689 19.642 1.00 84.50 187 ALA A O 1
ATOM 1321 N N . VAL A 1 188 ? -10.600 -4.258 19.015 1.00 87.81 188 VAL A N 1
ATOM 1322 C CA . VAL A 1 188 ? -10.478 -2.995 19.765 1.00 87.81 188 VAL A CA 1
ATOM 1323 C C . VAL A 1 188 ? -11.490 -1.973 19.260 1.00 87.81 188 VAL A C 1
ATOM 1325 O O . VAL A 1 188 ? -12.247 -1.431 20.061 1.00 87.81 188 VAL A O 1
ATOM 1328 N N . ALA A 1 189 ? -11.569 -1.770 17.944 1.00 87.50 189 ALA A N 1
ATOM 1329 C CA . ALA A 1 189 ? -12.509 -0.838 17.333 1.00 87.50 189 ALA A CA 1
ATOM 1330 C C . ALA A 1 189 ? -13.970 -1.172 17.617 1.00 87.50 189 ALA A C 1
ATOM 1332 O O . ALA A 1 189 ? -14.769 -0.271 17.875 1.00 87.50 189 ALA A O 1
ATOM 1333 N N . SER A 1 190 ? -14.322 -2.456 17.607 1.00 85.94 190 SER A N 1
ATOM 1334 C CA . SER A 1 190 ? -15.677 -2.904 17.930 1.00 85.94 190 SER A CA 1
ATOM 1335 C C . SER A 1 190 ? -16.038 -2.586 19.380 1.00 85.94 190 SER A C 1
ATOM 1337 O O . SER A 1 190 ? -17.142 -2.125 19.651 1.00 85.94 190 SER A O 1
ATOM 1339 N N . LEU A 1 191 ? -15.099 -2.779 20.313 1.00 88.00 191 LEU A N 1
ATOM 1340 C CA . LEU A 1 191 ? -15.304 -2.444 21.720 1.00 88.00 191 LEU A CA 1
ATOM 1341 C C . LEU A 1 191 ? -15.342 -0.925 21.941 1.00 88.00 191 LEU A C 1
ATOM 1343 O O . LEU A 1 191 ? -16.239 -0.434 22.618 1.00 88.00 191 LEU A O 1
ATOM 1347 N N . ALA A 1 192 ? -14.424 -0.168 21.338 1.00 87.44 192 ALA A N 1
ATOM 1348 C CA . ALA A 1 192 ? -14.351 1.287 21.468 1.00 87.44 192 ALA A CA 1
ATOM 1349 C C . ALA A 1 192 ? -15.621 1.992 20.963 1.00 87.44 192 ALA A C 1
ATOM 1351 O O . ALA A 1 192 ? -16.050 2.981 21.552 1.00 87.44 192 ALA A O 1
ATOM 1352 N N . GLN A 1 193 ? -16.263 1.467 19.914 1.00 89.69 193 GLN A N 1
ATOM 1353 C CA . GLN A 1 193 ? -17.531 1.995 19.392 1.00 89.69 193 GLN A CA 1
ATOM 1354 C C . GLN A 1 193 ? -18.712 1.852 20.362 1.00 89.69 193 GLN A C 1
ATOM 1356 O O . GLN A 1 193 ? -19.687 2.587 20.227 1.00 89.69 193 GLN A O 1
ATOM 1361 N N . THR A 1 194 ? -18.638 0.952 21.350 1.00 89.25 194 THR A N 1
ATOM 1362 C CA . THR A 1 194 ? -19.689 0.822 22.376 1.00 89.25 194 THR A CA 1
ATOM 1363 C C . THR A 1 194 ? -19.686 1.966 23.391 1.00 89.25 194 THR A C 1
ATOM 1365 O O . THR A 1 194 ? -20.667 2.133 24.115 1.00 89.25 194 THR A O 1
ATOM 1368 N N . PHE A 1 195 ? -18.617 2.771 23.426 1.00 88.12 195 PHE A N 1
ATOM 1369 C CA . PHE A 1 195 ? -18.479 3.894 24.344 1.00 88.12 195 PHE A CA 1
ATOM 1370 C C . PHE A 1 195 ? -18.785 5.230 23.643 1.00 88.12 195 PHE A C 1
ATOM 1372 O O . PHE A 1 195 ? -18.316 5.471 22.522 1.00 88.12 195 PHE A O 1
ATOM 1379 N N . PRO A 1 196 ? -19.556 6.124 24.294 1.00 78.12 196 PRO A N 1
ATOM 1380 C CA . PRO A 1 196 ? -19.919 7.421 23.723 1.00 78.12 196 PRO A CA 1
ATOM 1381 C C . PRO A 1 196 ? -18.721 8.380 23.641 1.00 78.12 196 PRO A C 1
ATOM 1383 O O . PRO A 1 196 ? -18.648 9.169 22.703 1.00 78.12 196 PRO A O 1
ATOM 1386 N N . GLY A 1 197 ? -17.766 8.271 24.570 1.00 82.00 197 GLY A N 1
ATOM 1387 C CA . GLY A 1 197 ? -16.547 9.079 24.608 1.00 82.00 197 GLY A CA 1
ATOM 1388 C C . GLY A 1 197 ? -15.561 8.797 23.472 1.00 82.00 197 GLY A C 1
ATOM 1389 O O . GLY A 1 197 ? -15.690 7.828 22.714 1.00 82.00 197 GLY A O 1
ATOM 1390 N N . GLU A 1 198 ? -14.560 9.659 23.349 1.00 86.44 198 GLU A N 1
ATOM 1391 C CA . GLU A 1 198 ? -13.438 9.458 22.438 1.00 86.44 198 GLU A CA 1
ATOM 1392 C C . GLU A 1 198 ? -12.379 8.581 23.109 1.00 86.44 198 GLU A C 1
ATOM 1394 O O . GLU A 1 198 ? -12.100 8.702 24.303 1.00 86.44 198 GLU A O 1
ATOM 1399 N N . VAL A 1 199 ? -11.802 7.661 22.338 1.00 88.31 199 VAL A N 1
ATOM 1400 C CA . VAL A 1 199 ? -10.721 6.801 22.811 1.00 88.31 199 VAL A CA 1
ATOM 1401 C C . VAL A 1 199 ? -9.600 6.825 21.787 1.00 88.31 199 VAL A C 1
ATOM 1403 O O . VAL A 1 199 ? -9.824 6.566 20.603 1.00 88.31 199 VAL A O 1
ATOM 1406 N N . MET A 1 200 ? -8.390 7.091 22.259 1.00 89.25 200 MET A N 1
ATOM 1407 C CA . MET A 1 200 ? -7.179 7.173 21.454 1.00 89.25 200 MET A CA 1
ATOM 1408 C C . MET A 1 200 ? -6.157 6.138 21.930 1.00 89.25 200 MET A C 1
ATOM 1410 O O . MET A 1 200 ? -6.068 5.831 23.118 1.00 89.25 200 MET A O 1
ATOM 1414 N N . LEU A 1 201 ? -5.379 5.603 20.994 1.00 88.00 201 LEU A N 1
ATOM 1415 C CA . LEU A 1 201 ? -4.181 4.813 21.263 1.00 88.00 201 LEU A CA 1
ATOM 1416 C C . LEU A 1 201 ? -2.959 5.656 20.909 1.00 88.00 201 LEU A C 1
ATOM 1418 O O . LEU A 1 201 ? -2.863 6.136 19.783 1.00 88.00 201 LEU A O 1
ATOM 1422 N N . ASP A 1 202 ? -2.034 5.824 21.846 1.00 86.81 202 ASP A N 1
ATOM 1423 C CA . ASP A 1 202 ? -0.764 6.517 21.639 1.00 86.81 202 ASP A CA 1
ATOM 1424 C C . ASP A 1 202 ? 0.397 5.518 21.715 1.00 86.81 202 ASP A C 1
ATOM 1426 O O . ASP A 1 202 ? 0.526 4.763 22.683 1.00 86.81 202 ASP A O 1
ATOM 1430 N N . LYS A 1 203 ? 1.232 5.496 20.674 1.00 83.19 203 LYS A N 1
ATOM 1431 C CA . LYS A 1 203 ? 2.521 4.800 20.650 1.00 83.19 203 LYS A CA 1
ATOM 1432 C C . LYS A 1 203 ? 3.604 5.841 20.403 1.00 83.19 203 LYS A C 1
ATOM 1434 O O . LYS A 1 203 ? 3.743 6.339 19.286 1.00 83.19 203 LYS A O 1
ATOM 1439 N N . SER A 1 204 ? 4.390 6.142 21.433 1.00 77.38 204 SER A N 1
ATOM 1440 C CA . SER A 1 204 ? 5.549 7.040 21.343 1.00 77.38 204 SER A CA 1
ATOM 1441 C C . SER A 1 204 ? 5.226 8.397 20.689 1.00 77.38 204 SER A C 1
ATOM 1443 O O . SER A 1 204 ? 6.021 8.909 19.903 1.00 77.38 204 SER A O 1
ATOM 1445 N N . GLY A 1 205 ? 4.048 8.966 20.975 1.00 71.94 205 GLY A N 1
ATOM 1446 C CA . GLY A 1 205 ? 3.584 10.246 20.429 1.00 71.94 205 GLY A CA 1
ATOM 1447 C C . GLY A 1 205 ? 2.836 10.158 19.095 1.00 71.94 205 GLY A C 1
ATOM 1448 O O . GLY A 1 205 ? 2.283 11.163 18.646 1.00 71.94 205 GLY A O 1
ATOM 1449 N N . ARG A 1 206 ? 2.766 8.981 18.456 1.00 77.06 206 ARG A N 1
ATOM 1450 C CA . ARG A 1 206 ? 1.846 8.740 17.335 1.00 77.06 206 ARG A CA 1
ATOM 1451 C C . ARG A 1 206 ? 0.499 8.303 17.886 1.00 77.06 206 ARG A C 1
ATOM 1453 O O . ARG A 1 206 ? 0.432 7.333 18.635 1.00 77.06 206 ARG A O 1
ATOM 1460 N N . ARG A 1 207 ? -0.570 8.992 17.489 1.00 84.31 207 ARG A N 1
ATOM 1461 C CA . ARG A 1 207 ? -1.931 8.720 17.963 1.00 84.31 207 ARG A CA 1
ATOM 1462 C C . ARG A 1 207 ? -2.802 8.097 16.883 1.00 84.31 207 ARG A C 1
ATOM 1464 O O . ARG A 1 207 ? -2.714 8.473 15.718 1.00 84.31 207 ARG A O 1
ATOM 1471 N N . ALA A 1 208 ? -3.675 7.185 17.293 1.00 83.00 208 ALA A N 1
ATOM 1472 C CA . ALA A 1 208 ? -4.695 6.573 16.455 1.00 83.00 208 ALA A CA 1
ATOM 1473 C C . ALA A 1 208 ? -6.051 6.567 17.164 1.00 83.00 208 ALA A C 1
ATOM 1475 O O . ALA A 1 208 ? -6.134 6.273 18.357 1.00 83.00 208 ALA A O 1
ATOM 1476 N N . ASN A 1 209 ? -7.125 6.826 16.418 1.00 88.31 209 ASN A N 1
ATOM 1477 C CA . ASN A 1 209 ? -8.483 6.703 16.935 1.00 88.31 209 ASN A CA 1
ATOM 1478 C C . ASN A 1 209 ? -8.821 5.223 17.159 1.00 88.31 209 ASN A C 1
ATOM 1480 O O . ASN A 1 209 ? -8.832 4.430 16.213 1.00 88.31 209 ASN A O 1
ATOM 1484 N N . ALA A 1 210 ? -9.134 4.854 18.401 1.00 86.56 210 ALA A N 1
ATOM 1485 C CA . ALA A 1 210 ? -9.392 3.471 18.775 1.00 86.56 210 ALA A CA 1
ATOM 1486 C C . ALA A 1 210 ? -10.712 2.922 18.209 1.00 86.56 210 ALA A C 1
ATOM 1488 O O . ALA A 1 210 ? -10.936 1.725 18.313 1.00 86.56 210 ALA A O 1
ATOM 1489 N N . LYS A 1 211 ? -11.585 3.748 17.614 1.00 87.12 211 LYS A N 1
ATOM 1490 C CA . LYS A 1 211 ? -12.819 3.322 16.923 1.00 87.12 211 LYS A CA 1
ATOM 1491 C C . LYS A 1 211 ? -12.589 2.949 15.454 1.00 87.12 211 LYS A C 1
ATOM 1493 O O . LYS A 1 211 ? -13.480 2.370 14.840 1.00 87.12 211 LYS A O 1
ATOM 1498 N N . SER A 1 212 ? -11.418 3.255 14.890 1.00 85.38 212 SER A N 1
ATOM 1499 C CA . SER A 1 212 ? -11.068 2.960 13.497 1.00 85.38 212 SER A CA 1
ATOM 1500 C C . SER A 1 212 ? -10.087 1.782 13.427 1.00 85.38 212 SER A C 1
ATOM 1502 O O . SER A 1 212 ? -8.918 1.946 13.788 1.00 85.38 212 SER A O 1
ATOM 1504 N N . PRO A 1 213 ? -10.506 0.599 12.927 1.00 81.25 213 PRO A N 1
ATOM 1505 C CA . PRO A 1 213 ? -9.610 -0.549 12.780 1.00 81.25 213 PRO A CA 1
ATOM 1506 C C . PRO A 1 213 ? -8.381 -0.226 11.921 1.00 81.25 213 PRO A C 1
ATOM 1508 O O . PRO A 1 213 ? -7.277 -0.669 12.221 1.00 81.25 213 PRO A O 1
ATOM 1511 N N . ILE A 1 214 ? -8.570 0.578 10.869 1.00 78.44 214 ILE A N 1
ATOM 1512 C CA . ILE A 1 214 ? -7.500 0.969 9.947 1.00 78.44 214 ILE A CA 1
ATOM 1513 C C . ILE A 1 214 ? -6.497 1.873 10.664 1.00 78.44 214 ILE A C 1
ATOM 1515 O O . ILE A 1 214 ? -5.301 1.607 10.606 1.00 78.44 214 ILE A O 1
ATOM 1519 N N . SER A 1 215 ? -6.969 2.887 11.399 1.00 74.38 215 SER A N 1
ATOM 1520 C CA . SER A 1 215 ? -6.089 3.813 12.124 1.00 74.38 215 SER A CA 1
ATOM 1521 C C . SER A 1 215 ? -5.240 3.094 13.176 1.00 74.38 215 SER A C 1
ATOM 1523 O O . SER A 1 215 ? -4.066 3.421 13.341 1.00 74.38 215 SER A O 1
ATOM 1525 N N . ILE A 1 216 ? -5.808 2.086 13.850 1.00 81.69 216 ILE A N 1
ATOM 1526 C CA . ILE A 1 216 ? -5.071 1.230 14.790 1.00 81.69 216 ILE A CA 1
ATOM 1527 C C . ILE A 1 216 ? -4.021 0.391 14.050 1.00 81.69 216 ILE A C 1
ATOM 1529 O O . ILE A 1 216 ? -2.867 0.365 14.470 1.00 81.69 216 ILE A O 1
ATOM 1533 N N . ALA A 1 217 ? -4.387 -0.259 12.941 1.00 77.25 217 ALA A N 1
ATOM 1534 C CA . ALA A 1 2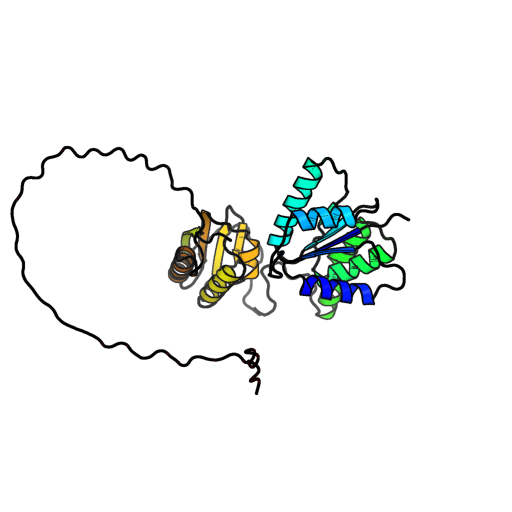17 ? -3.457 -1.092 12.176 1.00 77.25 217 ALA A CA 1
ATOM 1535 C C . ALA A 1 217 ? -2.279 -0.274 11.607 1.00 77.25 217 ALA A C 1
ATOM 1537 O O . ALA A 1 217 ? -1.137 -0.727 11.623 1.00 77.25 217 ALA A O 1
ATOM 1538 N N . THR A 1 218 ? -2.522 0.971 11.180 1.00 75.25 218 THR A N 1
ATOM 1539 C CA . THR A 1 218 ? -1.476 1.884 10.679 1.00 75.25 218 THR A CA 1
ATOM 1540 C C . THR A 1 218 ? -0.574 2.471 11.768 1.00 75.25 218 THR A C 1
ATOM 1542 O O . THR A 1 218 ? 0.444 3.093 11.457 1.00 75.25 218 THR A O 1
ATOM 1545 N N . LEU A 1 219 ? -0.919 2.286 13.049 1.00 79.06 219 LEU A N 1
ATOM 1546 C CA . LEU A 1 219 ? -0.074 2.696 14.173 1.00 79.06 219 LEU A CA 1
ATOM 1547 C C . LEU A 1 219 ? 1.195 1.825 14.286 1.00 79.06 219 LEU A C 1
ATOM 1549 O O . LEU A 1 219 ? 2.117 2.187 15.017 1.00 79.06 219 LEU A O 1
ATOM 1553 N N . ALA A 1 220 ? 1.258 0.712 13.537 1.00 75.88 220 ALA A N 1
ATOM 1554 C CA . ALA A 1 220 ? 2.402 -0.196 13.460 1.00 75.88 220 ALA A CA 1
ATOM 1555 C C . ALA A 1 220 ? 2.877 -0.646 14.854 1.00 75.88 220 ALA A C 1
ATOM 1557 O O . ALA A 1 220 ? 4.063 -0.597 15.187 1.00 75.88 220 ALA A O 1
ATOM 1558 N N . VAL A 1 221 ? 1.926 -1.015 15.716 1.00 81.31 221 VAL A N 1
ATOM 1559 C CA . VAL A 1 221 ? 2.213 -1.535 17.057 1.00 81.31 221 VAL A CA 1
ATOM 1560 C C . VAL A 1 221 ? 2.607 -3.002 16.945 1.00 81.31 221 VAL A C 1
ATOM 1562 O O . VAL A 1 221 ? 1.833 -3.808 16.437 1.00 81.31 221 VAL A O 1
ATOM 1565 N N . THR A 1 222 ? 3.781 -3.339 17.462 1.00 80.69 222 THR A N 1
ATOM 1566 C CA . THR A 1 222 ? 4.404 -4.665 17.417 1.00 80.69 222 THR A CA 1
ATOM 1567 C C . THR A 1 222 ? 4.384 -5.341 18.791 1.00 80.69 222 THR A C 1
ATOM 1569 O O . THR A 1 222 ? 4.031 -4.730 19.803 1.00 80.69 222 THR A O 1
ATOM 1572 N N . CYS A 1 223 ? 4.734 -6.628 18.844 1.00 78.75 223 CYS A N 1
ATOM 1573 C CA . CYS A 1 223 ? 4.844 -7.357 20.105 1.00 78.75 223 CYS A CA 1
ATOM 1574 C C . CYS A 1 223 ? 5.858 -6.695 21.050 1.00 78.75 223 CYS A C 1
ATOM 1576 O O . CYS A 1 223 ? 7.003 -6.456 20.680 1.00 78.75 223 CYS A O 1
ATOM 1578 N N . GLY A 1 224 ? 5.464 -6.482 22.303 1.00 78.56 224 GLY A N 1
ATOM 1579 C CA . GLY A 1 224 ? 6.306 -5.891 23.341 1.00 78.56 224 GLY A CA 1
ATOM 1580 C C . GLY A 1 224 ? 6.198 -4.371 23.446 1.00 78.56 224 GLY A C 1
ATOM 1581 O O . GLY A 1 224 ? 6.615 -3.832 24.473 1.00 78.56 224 GLY A O 1
ATOM 1582 N N . ASP A 1 225 ? 5.590 -3.701 22.461 1.00 82.62 225 ASP A N 1
ATOM 1583 C CA . ASP A 1 225 ? 5.339 -2.263 22.514 1.00 82.62 225 ASP A CA 1
ATOM 1584 C C . ASP A 1 225 ? 4.381 -1.905 23.652 1.00 82.62 225 ASP A C 1
ATOM 1586 O O . ASP A 1 225 ? 3.401 -2.608 23.926 1.00 82.62 225 ASP A O 1
ATOM 1590 N N . ASN A 1 226 ? 4.648 -0.763 24.284 1.00 85.75 226 ASN A N 1
ATOM 1591 C CA . ASN A 1 226 ? 3.734 -0.154 25.237 1.00 85.75 226 ASN A CA 1
ATOM 1592 C C . ASN A 1 226 ? 2.860 0.868 24.511 1.00 85.75 226 ASN A C 1
ATOM 1594 O O . ASN A 1 226 ? 3.369 1.827 23.933 1.00 85.75 226 ASN A O 1
ATOM 1598 N N . VAL A 1 227 ? 1.548 0.665 24.567 1.00 88.56 227 VAL A N 1
ATOM 1599 C CA . VAL A 1 227 ? 0.546 1.577 24.016 1.00 88.56 227 VAL A CA 1
ATOM 1600 C C . VAL A 1 227 ? -0.188 2.241 25.165 1.00 88.56 227 VAL A C 1
ATOM 1602 O O . VAL A 1 227 ? -0.615 1.575 26.110 1.00 88.56 227 VAL A O 1
ATOM 1605 N N . GLN A 1 228 ? -0.348 3.556 25.090 1.00 91.00 228 GLN A N 1
ATOM 1606 C CA . GLN A 1 228 ? -1.156 4.301 26.038 1.00 91.00 228 GLN A CA 1
ATOM 1607 C C . GLN A 1 228 ? -2.582 4.427 25.503 1.00 91.00 228 GLN A C 1
ATOM 1609 O O . GLN A 1 228 ? -2.812 4.973 24.428 1.00 91.00 228 GLN A O 1
ATOM 1614 N N . VAL A 1 229 ? -3.545 3.900 26.252 1.00 91.88 229 VAL A N 1
ATOM 1615 C CA . VAL A 1 229 ? -4.972 4.063 25.974 1.00 91.88 229 VAL A CA 1
ATOM 1616 C C . VAL A 1 229 ? -5.431 5.329 26.680 1.00 91.88 229 VAL A C 1
ATOM 1618 O O . VAL A 1 229 ? -5.312 5.424 27.901 1.00 91.88 229 VAL A O 1
ATOM 1621 N N . LEU A 1 230 ? -5.935 6.294 25.920 1.00 91.06 230 LEU A N 1
ATOM 1622 C CA . LEU A 1 230 ? -6.397 7.596 26.396 1.00 91.06 230 LEU A CA 1
ATOM 1623 C C . LEU A 1 230 ? -7.913 7.667 26.198 1.00 91.06 230 LEU A C 1
ATOM 1625 O O . LEU A 1 230 ? -8.393 7.442 25.088 1.00 91.06 230 LEU A O 1
ATOM 1629 N N . GLY A 1 231 ? -8.662 7.950 27.258 1.00 90.00 231 GLY A N 1
ATOM 1630 C CA . GLY A 1 231 ? -10.113 8.111 27.221 1.00 90.00 231 GLY A CA 1
ATOM 1631 C C . GLY A 1 231 ? -10.512 9.551 27.509 1.00 90.00 231 GLY A C 1
ATOM 1632 O O . GLY A 1 231 ? -9.991 10.161 28.445 1.00 90.00 231 GLY A O 1
ATOM 1633 N N . TYR A 1 232 ? -11.466 10.055 26.732 1.00 88.00 232 TYR A N 1
ATOM 1634 C CA . TYR A 1 232 ? -12.015 11.400 26.853 1.00 88.00 232 TYR A CA 1
ATOM 1635 C C . TYR A 1 232 ? -13.542 11.352 26.880 1.00 88.00 232 TYR A C 1
ATOM 1637 O O . TYR A 1 232 ? -14.182 10.648 26.092 1.00 88.00 232 TYR A O 1
ATOM 1645 N N . GLY A 1 233 ? -14.132 12.144 27.765 1.00 86.75 233 GLY A N 1
ATOM 1646 C CA . GLY A 1 233 ? -15.570 12.296 27.892 1.00 86.75 233 GLY A CA 1
ATOM 1647 C C . GLY A 1 233 ? -16.236 11.201 28.721 1.00 86.75 233 GLY A C 1
ATOM 1648 O O . GLY A 1 233 ? -15.651 10.569 29.604 1.00 86.75 233 GLY A O 1
ATOM 1649 N N . GLU A 1 234 ? -17.528 11.005 28.473 1.00 82.62 234 GLU A N 1
ATOM 1650 C CA . GLU A 1 234 ? -18.352 10.138 29.306 1.00 82.62 234 GLU A CA 1
ATOM 1651 C C . GLU A 1 234 ? -17.887 8.675 29.231 1.00 82.62 234 GLU A C 1
ATOM 1653 O O . GLU A 1 234 ? -17.677 8.122 28.150 1.00 82.62 234 GLU A O 1
ATOM 1658 N N . GLN A 1 235 ? -17.759 8.035 30.396 1.00 86.25 235 GLN A N 1
ATOM 1659 C CA . GLN A 1 235 ? -17.278 6.656 30.541 1.00 86.25 235 GLN A CA 1
ATOM 1660 C C . GLN A 1 235 ? -15.822 6.435 30.090 1.00 86.25 235 GLN A C 1
ATOM 1662 O O . GLN A 1 235 ? -15.441 5.291 29.841 1.00 86.25 235 GLN A O 1
ATOM 1667 N N . ALA A 1 236 ? -14.987 7.482 30.053 1.00 88.06 236 ALA A N 1
ATOM 1668 C CA . ALA A 1 236 ? -13.562 7.378 29.728 1.00 88.06 236 ALA A CA 1
ATOM 1669 C C . ALA A 1 236 ? -12.832 6.286 30.533 1.00 88.06 236 ALA A C 1
ATOM 1671 O O . ALA A 1 236 ? -12.143 5.449 29.956 1.00 88.06 236 ALA A O 1
ATOM 1672 N N . GLU A 1 237 ? -13.028 6.230 31.853 1.00 87.69 237 GLU A N 1
ATOM 1673 C CA . GLU A 1 237 ? -12.380 5.233 32.719 1.00 87.69 237 GLU A CA 1
ATOM 1674 C C . GLU A 1 237 ? -12.817 3.795 32.397 1.00 87.69 237 GLU A C 1
ATOM 1676 O O . GLU A 1 237 ? -11.989 2.881 32.315 1.00 87.69 237 GLU A O 1
ATOM 1681 N N . ALA A 1 238 ? -14.113 3.590 32.145 1.00 87.38 238 ALA A N 1
ATOM 1682 C CA . ALA A 1 238 ? -14.651 2.288 31.764 1.00 87.38 238 ALA A CA 1
ATOM 1683 C C . ALA A 1 238 ? -14.144 1.855 30.379 1.00 87.38 238 ALA A C 1
ATOM 1685 O O . ALA A 1 238 ? -13.756 0.697 30.207 1.00 87.38 238 ALA A O 1
ATOM 1686 N N . ALA A 1 239 ? -14.088 2.787 29.423 1.00 88.44 239 ALA A N 1
ATOM 1687 C CA . ALA A 1 239 ? -13.578 2.552 28.078 1.00 88.44 239 ALA A CA 1
ATOM 1688 C C . ALA A 1 239 ? -12.092 2.167 28.099 1.00 88.44 239 ALA A C 1
ATOM 1690 O O . ALA A 1 239 ? -11.712 1.126 27.558 1.00 88.44 239 ALA A O 1
ATOM 1691 N N . VAL A 1 240 ? -11.265 2.952 28.796 1.00 91.38 240 VAL A N 1
ATOM 1692 C CA . VAL A 1 240 ? -9.823 2.708 28.957 1.00 91.38 240 VAL A CA 1
ATOM 1693 C C . VAL A 1 240 ? -9.571 1.363 29.629 1.00 91.38 240 VAL A C 1
ATOM 1695 O O . VAL A 1 240 ? -8.763 0.575 29.135 1.00 91.38 240 VAL A O 1
ATOM 1698 N N . THR A 1 241 ? -10.302 1.052 30.701 1.00 91.19 241 THR A N 1
ATOM 1699 C CA . THR A 1 241 ? -10.163 -0.221 31.422 1.00 91.19 241 THR A CA 1
ATOM 1700 C C . THR A 1 241 ? -10.536 -1.409 30.536 1.00 91.19 241 THR A C 1
ATOM 1702 O O . THR A 1 241 ? -9.810 -2.406 30.482 1.00 91.19 241 THR A O 1
ATOM 1705 N N . ALA A 1 242 ? -11.667 -1.325 29.831 1.00 89.25 242 ALA A N 1
ATOM 1706 C CA . ALA A 1 242 ? -12.154 -2.405 28.982 1.00 89.25 242 ALA A CA 1
ATOM 1707 C C . ALA A 1 242 ? -11.200 -2.677 27.811 1.00 89.25 242 ALA A C 1
ATOM 1709 O O . ALA A 1 242 ? -10.858 -3.832 27.552 1.00 89.25 242 ALA A O 1
ATOM 1710 N N . ILE A 1 243 ? -10.723 -1.620 27.149 1.00 90.12 243 ILE A N 1
ATOM 1711 C CA . ILE A 1 243 ? -9.804 -1.722 26.010 1.00 90.12 243 ILE A CA 1
ATOM 1712 C C . ILE A 1 243 ? -8.429 -2.208 26.462 1.00 90.12 243 ILE A C 1
ATOM 1714 O O . ILE A 1 243 ? -7.880 -3.123 25.854 1.00 90.12 243 ILE A O 1
ATOM 1718 N N . THR A 1 244 ? -7.909 -1.695 27.577 1.00 91.19 244 THR A N 1
ATOM 1719 C CA . THR A 1 244 ? -6.651 -2.180 28.161 1.00 91.19 244 THR A CA 1
ATOM 1720 C C . THR A 1 244 ? -6.737 -3.665 28.502 1.00 91.19 244 THR A C 1
ATOM 1722 O O . THR A 1 244 ? -5.843 -4.439 28.163 1.00 91.19 244 THR A O 1
ATOM 1725 N N . LYS A 1 245 ? -7.839 -4.103 29.122 1.00 89.00 245 LYS A N 1
ATOM 1726 C CA . LYS A 1 245 ? -8.058 -5.518 29.440 1.00 89.00 245 LYS A CA 1
ATOM 1727 C C . LYS A 1 245 ? -8.135 -6.378 28.181 1.00 89.00 245 LYS A C 1
ATOM 1729 O O . LYS A 1 245 ? -7.601 -7.487 28.173 1.00 89.00 245 LYS A O 1
ATOM 1734 N N . LEU A 1 246 ? -8.783 -5.876 27.131 1.00 88.06 246 LEU A N 1
ATOM 1735 C CA . LEU A 1 246 ? -8.863 -6.567 25.851 1.00 88.06 246 LEU A CA 1
ATOM 1736 C C . LEU A 1 246 ? -7.468 -6.725 25.226 1.00 88.06 246 LEU A C 1
ATOM 1738 O O . LEU A 1 246 ? -7.102 -7.844 24.872 1.00 88.06 246 LEU A O 1
ATOM 1742 N N . ILE A 1 247 ? -6.658 -5.664 25.197 1.00 87.69 247 ILE A N 1
ATOM 1743 C CA . ILE A 1 247 ? -5.282 -5.708 24.678 1.00 87.69 247 ILE A CA 1
ATOM 1744 C C . ILE A 1 247 ? -4.415 -6.677 25.500 1.00 87.69 247 ILE A C 1
ATOM 1746 O O . ILE A 1 247 ? -3.762 -7.556 24.940 1.00 87.69 247 ILE A O 1
ATOM 1750 N N . ALA A 1 248 ? -4.475 -6.606 26.832 1.00 85.44 248 ALA A N 1
ATOM 1751 C CA . ALA A 1 248 ? -3.713 -7.487 27.721 1.00 85.44 248 ALA A CA 1
ATOM 1752 C C . ALA A 1 248 ? -4.131 -8.971 27.628 1.00 85.44 248 ALA A C 1
ATOM 1754 O O . ALA A 1 248 ? -3.339 -9.879 27.916 1.00 85.44 248 ALA A O 1
ATOM 1755 N N . SER A 1 249 ? -5.379 -9.245 27.226 1.00 83.62 249 SER A N 1
ATOM 1756 C CA . SER A 1 249 ? -5.865 -10.615 27.027 1.00 83.62 249 SER A CA 1
ATOM 1757 C C . SER A 1 249 ? -5.166 -11.325 25.861 1.00 83.62 249 SER A C 1
ATOM 1759 O O . SER A 1 249 ? -5.082 -12.555 25.858 1.00 83.62 249 SER A O 1
ATOM 1761 N N . GLY A 1 250 ? -4.608 -10.562 24.915 1.00 77.44 250 GLY A N 1
ATOM 1762 C CA . GLY A 1 250 ? -3.941 -11.080 23.726 1.00 77.44 250 GLY A CA 1
ATOM 1763 C C . GLY A 1 250 ? -4.900 -11.563 22.638 1.00 77.44 250 GLY A C 1
ATOM 1764 O O . GLY A 1 250 ? -4.478 -12.285 21.744 1.00 77.44 250 GLY A O 1
ATOM 1765 N N . PHE A 1 251 ? -6.193 -11.218 22.713 1.00 83.38 251 PHE A N 1
ATOM 1766 C CA . PHE A 1 251 ? -7.207 -11.524 21.686 1.00 83.38 251 PHE A CA 1
ATOM 1767 C C . PHE A 1 251 ? -7.385 -13.024 21.360 1.00 83.38 251 PHE A C 1
ATOM 1769 O O . PHE A 1 251 ? -8.016 -13.377 20.365 1.00 83.38 251 PHE A O 1
ATOM 1776 N N . GLY A 1 252 ? -6.866 -13.913 22.217 1.00 65.00 252 GLY A N 1
ATOM 1777 C CA . GLY A 1 252 ? -6.861 -15.362 21.994 1.00 65.00 252 GLY A CA 1
ATOM 1778 C C . GLY A 1 252 ? -5.834 -15.845 20.962 1.00 65.00 252 GLY A C 1
ATOM 1779 O O . GLY A 1 252 ? -5.968 -16.965 20.477 1.00 65.00 252 GLY A O 1
ATOM 1780 N N . GLU A 1 253 ? -4.840 -15.023 20.619 1.00 76.56 253 GLU A N 1
ATOM 1781 C CA . GLU A 1 253 ? -3.803 -15.323 19.622 1.00 76.56 253 GLU A CA 1
ATOM 1782 C C . GLU A 1 253 ? -2.471 -15.757 20.266 1.00 76.56 253 GLU A C 1
ATOM 1784 O O . GLU A 1 253 ? -2.298 -15.705 21.491 1.00 76.56 253 GLU A O 1
ATOM 1789 N N . GLU A 1 254 ? -1.517 -16.209 19.439 1.00 66.19 254 GLU A N 1
ATOM 1790 C CA . GLU A 1 254 ? -0.176 -16.586 19.897 1.00 66.19 254 GLU A CA 1
ATOM 1791 C C . GLU A 1 254 ? 0.552 -15.392 20.530 1.00 66.19 254 GLU A C 1
ATOM 1793 O O . GLU A 1 254 ? 0.705 -14.319 19.936 1.00 66.19 254 GLU A O 1
ATOM 1798 N N . ARG A 1 255 ? 1.041 -15.597 21.756 1.00 75.06 255 ARG A N 1
ATOM 1799 C CA . ARG A 1 255 ? 1.836 -14.598 22.471 1.00 75.06 255 ARG A CA 1
ATOM 1800 C C . ARG A 1 255 ? 3.264 -14.602 21.936 1.00 75.06 255 ARG A C 1
ATOM 1802 O O . ARG A 1 255 ? 3.894 -15.657 21.870 1.00 75.06 255 ARG A O 1
ATOM 1809 N N . GLY A 1 256 ? 3.782 -13.430 21.585 1.00 59.38 256 GLY A N 1
ATOM 1810 C CA . GLY A 1 256 ? 5.182 -13.289 21.202 1.00 59.38 256 GLY A CA 1
ATOM 1811 C C . GLY A 1 256 ? 6.116 -13.477 22.401 1.00 59.38 256 GLY A C 1
ATOM 1812 O O . GLY A 1 256 ? 5.715 -13.365 23.563 1.00 59.38 256 GLY A O 1
ATOM 1813 N N . LYS A 1 257 ? 7.390 -13.780 22.131 1.00 52.19 257 LYS A N 1
ATOM 1814 C CA . LYS A 1 257 ? 8.427 -13.839 23.170 1.00 52.19 257 LYS A CA 1
ATOM 1815 C C . LYS A 1 257 ? 8.741 -12.419 23.638 1.00 52.19 257 LYS A C 1
ATOM 1817 O O . LYS A 1 257 ? 9.529 -11.723 23.011 1.00 52.19 257 LYS A O 1
ATOM 1822 N N . ILE A 1 258 ? 8.130 -12.000 24.739 1.00 51.12 258 ILE A N 1
ATOM 1823 C CA . ILE A 1 258 ? 8.468 -10.742 25.408 1.00 51.12 258 ILE A CA 1
ATOM 1824 C C . ILE A 1 258 ? 9.771 -10.978 26.188 1.00 51.12 258 ILE A C 1
ATOM 1826 O O . ILE A 1 258 ? 9.802 -11.904 27.007 1.00 51.12 258 ILE A O 1
ATOM 1830 N N . PRO A 1 259 ? 10.848 -10.201 25.963 1.00 41.56 259 PRO A N 1
ATOM 1831 C CA . PRO A 1 259 ? 12.027 -10.261 26.816 1.00 41.56 259 PRO A CA 1
ATOM 1832 C C . PRO A 1 259 ? 11.611 -9.981 28.261 1.00 41.56 259 PRO A C 1
ATOM 1834 O O . PRO A 1 259 ? 11.032 -8.935 28.558 1.00 41.56 259 PRO A O 1
ATOM 1837 N N . LEU A 1 260 ? 11.856 -10.937 29.157 1.00 41.81 260 LEU A N 1
ATOM 1838 C CA . LEU A 1 260 ? 11.659 -10.714 30.585 1.00 41.81 260 LEU A CA 1
ATOM 1839 C C . LEU A 1 260 ? 12.626 -9.606 31.031 1.00 41.81 260 LEU A C 1
ATOM 1841 O O . LEU A 1 260 ? 13.791 -9.647 30.633 1.00 41.81 260 LEU A O 1
ATOM 1845 N N . PRO A 1 261 ? 12.195 -8.636 31.855 1.00 41.16 261 PRO A N 1
ATOM 1846 C CA . PRO A 1 261 ? 13.148 -7.791 32.557 1.00 41.16 261 PRO A CA 1
ATOM 1847 C C . PRO A 1 261 ? 14.054 -8.686 33.413 1.00 41.16 261 PRO A C 1
ATOM 1849 O O . PRO A 1 261 ? 13.563 -9.619 34.052 1.00 41.16 261 PRO A O 1
ATOM 1852 N N . ASP A 1 262 ? 15.362 -8.416 33.414 1.00 34.69 262 ASP A N 1
ATOM 1853 C CA . ASP A 1 262 ? 16.364 -9.143 34.200 1.00 34.69 262 ASP A CA 1
ATOM 1854 C C . ASP A 1 262 ? 16.022 -9.104 35.699 1.00 34.69 262 ASP A C 1
ATOM 1856 O O . ASP A 1 262 ? 16.452 -8.225 36.444 1.00 34.69 262 ASP A O 1
ATOM 1860 N N . THR A 1 263 ? 15.242 -10.067 36.184 1.00 37.25 263 THR A N 1
ATOM 1861 C CA . THR A 1 263 ? 14.984 -10.236 37.614 1.00 37.25 263 THR A CA 1
ATOM 1862 C C . THR A 1 263 ? 16.008 -11.194 38.204 1.00 37.25 263 THR A C 1
ATOM 1864 O O . THR A 1 263 ? 15.698 -12.343 38.521 1.00 37.25 263 THR A O 1
ATOM 1867 N N . THR A 1 264 ? 17.237 -10.718 38.401 1.00 31.84 264 THR A N 1
ATOM 1868 C CA . THR A 1 264 ? 18.166 -11.324 39.366 1.00 31.84 264 THR A CA 1
ATOM 1869 C C . THR A 1 264 ? 17.783 -10.884 40.782 1.00 31.84 264 THR A C 1
ATOM 1871 O O . THR A 1 264 ? 18.480 -10.125 41.446 1.00 31.84 264 THR A O 1
ATOM 1874 N N . PHE A 1 265 ? 16.647 -11.378 41.281 1.00 34.41 265 PHE A N 1
ATOM 1875 C CA . PHE A 1 265 ? 16.375 -11.341 42.717 1.00 34.41 265 PHE A CA 1
ATOM 1876 C C . PHE A 1 265 ? 17.150 -12.477 43.386 1.00 34.41 265 PHE A C 1
ATOM 1878 O O . PHE A 1 265 ? 16.701 -13.619 43.446 1.00 34.41 265 PHE A O 1
ATOM 1885 N N . ASN A 1 266 ? 18.346 -12.162 43.888 1.00 40.81 266 ASN A N 1
ATOM 1886 C CA . ASN A 1 266 ? 19.008 -13.005 44.872 1.00 40.81 266 ASN A CA 1
ATOM 1887 C C . ASN A 1 266 ? 18.223 -12.896 46.184 1.00 40.81 266 ASN A C 1
ATOM 1889 O O . ASN A 1 266 ? 18.147 -11.827 46.790 1.00 40.81 266 ASN A O 1
ATOM 1893 N N . SER A 1 267 ? 17.595 -13.981 46.617 1.00 38.44 267 SER A N 1
ATOM 1894 C CA . SER A 1 267 ? 16.946 -14.049 47.924 1.00 38.44 267 SER A CA 1
ATOM 1895 C C . SER A 1 267 ? 17.111 -15.453 48.482 1.00 38.44 267 SER A C 1
ATOM 1897 O O . SER A 1 267 ? 16.283 -16.331 48.271 1.00 38.44 267 SER A O 1
ATOM 1899 N N . THR A 1 268 ? 18.202 -15.666 49.211 1.00 34.62 268 THR A N 1
ATOM 1900 C CA . THR A 1 268 ? 18.216 -16.631 50.311 1.00 34.62 268 THR A CA 1
ATOM 1901 C C . THR A 1 268 ? 17.339 -16.082 51.436 1.00 34.62 268 THR A C 1
ATOM 1903 O O . THR A 1 268 ? 17.616 -14.974 51.902 1.00 34.62 268 THR A O 1
ATOM 1906 N N . PRO A 1 269 ? 16.337 -16.818 51.935 1.00 41.97 269 PRO A N 1
ATOM 1907 C CA . PRO A 1 269 ? 15.739 -16.522 53.220 1.00 41.97 269 PRO A CA 1
ATOM 1908 C C . PRO A 1 269 ? 16.389 -17.417 54.278 1.00 41.97 269 PRO A C 1
ATOM 1910 O O . PRO A 1 269 ? 16.090 -18.605 54.369 1.00 41.97 269 PRO A O 1
ATOM 1913 N N . ASP A 1 270 ? 17.270 -16.830 55.085 1.00 36.50 270 ASP A N 1
ATOM 1914 C CA . ASP A 1 270 ? 17.584 -17.343 56.416 1.00 36.50 270 ASP A CA 1
ATOM 1915 C C . ASP A 1 270 ? 16.812 -16.482 57.415 1.00 36.50 270 ASP A C 1
ATOM 1917 O O . ASP A 1 270 ? 17.251 -15.395 57.782 1.00 36.50 270 ASP A O 1
ATOM 1921 N N . THR A 1 271 ? 15.597 -16.895 57.774 1.00 35.53 271 THR A N 1
ATOM 1922 C CA . THR A 1 271 ? 14.958 -16.474 59.027 1.00 35.53 271 THR A CA 1
ATOM 1923 C C . THR A 1 271 ? 13.925 -17.518 59.439 1.00 35.53 271 THR A C 1
ATOM 1925 O O . THR A 1 271 ? 12.941 -17.791 58.755 1.00 35.53 271 THR A O 1
ATOM 1928 N N . THR A 1 272 ? 14.197 -18.099 60.597 1.00 35.19 272 THR A N 1
ATOM 1929 C CA . THR A 1 272 ? 13.390 -19.012 61.398 1.00 35.19 272 THR A CA 1
ATOM 1930 C C . THR A 1 272 ? 11.956 -18.517 61.626 1.00 35.19 272 THR A C 1
ATOM 1932 O O . THR A 1 272 ? 11.735 -17.469 62.227 1.00 35.19 272 THR A O 1
ATOM 1935 N N . LEU A 1 273 ? 10.968 -19.326 61.228 1.00 35.25 273 LEU A N 1
ATOM 1936 C CA . LEU A 1 273 ? 9.572 -19.184 61.653 1.00 35.25 273 LEU A CA 1
ATOM 1937 C C . LEU A 1 273 ? 9.261 -20.180 62.777 1.00 35.25 273 LEU A C 1
ATOM 1939 O O . LEU A 1 273 ? 9.366 -21.394 62.612 1.00 35.25 273 LEU A O 1
ATOM 1943 N N . VAL A 1 274 ? 8.875 -19.633 63.930 1.00 32.59 274 VAL A N 1
ATOM 1944 C CA . VAL A 1 274 ? 8.333 -20.348 65.092 1.00 32.59 274 VAL A CA 1
ATOM 1945 C C . VAL A 1 274 ? 6.852 -20.657 64.840 1.00 32.59 274 VAL A C 1
ATOM 1947 O O . VAL A 1 274 ? 6.091 -19.782 64.435 1.00 32.59 274 VAL A O 1
ATOM 1950 N N . ALA A 1 275 ? 6.448 -21.905 65.083 1.00 32.12 275 ALA A N 1
ATOM 1951 C CA . ALA A 1 275 ? 5.090 -22.416 64.890 1.00 32.12 275 ALA A CA 1
ATOM 1952 C C . ALA A 1 275 ? 4.139 -22.095 66.060 1.00 32.12 275 ALA A C 1
ATOM 1954 O O . ALA A 1 275 ? 4.551 -22.198 67.214 1.00 32.12 275 ALA A O 1
ATOM 1955 N N . VAL A 1 276 ? 2.852 -21.843 65.764 1.00 31.84 276 VAL A N 1
ATOM 1956 C CA . VAL A 1 276 ? 1.690 -21.997 66.677 1.00 31.84 276 VAL A CA 1
ATOM 1957 C C . VAL A 1 276 ? 0.447 -22.407 65.835 1.00 31.84 276 VAL A C 1
ATOM 1959 O O . VAL A 1 276 ? 0.354 -21.952 64.695 1.00 31.84 276 VAL A O 1
ATOM 1962 N N . PRO A 1 277 ? -0.459 -23.302 66.305 1.00 36.38 277 PRO A N 1
ATOM 1963 C CA . PRO A 1 277 ? -1.158 -24.257 65.433 1.00 36.38 277 PRO A CA 1
ATOM 1964 C C . PRO A 1 277 ? -2.629 -23.949 65.063 1.00 36.38 277 PRO A C 1
ATOM 1966 O O . PRO A 1 277 ? -3.259 -23.022 65.560 1.00 36.38 277 PRO A O 1
ATOM 1969 N N . ALA A 1 278 ? -3.105 -24.826 64.170 1.00 35.66 278 ALA A N 1
ATOM 1970 C CA . ALA A 1 278 ? -4.379 -25.015 63.468 1.00 35.66 278 ALA A CA 1
ATOM 1971 C C . ALA A 1 278 ? -5.723 -24.711 64.164 1.00 35.66 278 ALA A C 1
ATOM 1973 O O . ALA A 1 278 ? -5.920 -25.008 65.340 1.00 35.66 278 ALA A O 1
ATOM 1974 N N . ALA A 1 279 ? -6.702 -24.328 63.329 1.00 30.34 279 ALA A N 1
ATOM 1975 C CA . ALA A 1 279 ? -8.107 -24.720 63.459 1.00 30.34 279 ALA A CA 1
ATOM 1976 C C . ALA A 1 279 ? -8.816 -24.703 62.081 1.00 30.34 279 ALA A C 1
ATOM 1978 O O . ALA A 1 279 ? -8.923 -23.662 61.440 1.00 30.34 279 ALA A O 1
ATOM 1979 N N . GLU A 1 280 ? -9.297 -25.869 61.654 1.00 36.97 280 GLU A N 1
ATOM 1980 C CA . GLU A 1 280 ? -10.371 -26.092 60.665 1.00 36.97 280 GLU A CA 1
ATOM 1981 C C . GLU A 1 280 ? -11.692 -26.289 61.455 1.00 36.97 280 GLU A C 1
ATOM 1983 O O . GLU A 1 280 ? -11.593 -26.653 62.636 1.00 36.97 280 GLU A O 1
ATOM 1988 N N . PRO A 1 281 ? -12.914 -26.073 60.900 1.00 43.12 281 PRO A N 1
ATOM 1989 C CA . PRO A 1 281 ? -13.428 -26.980 59.860 1.00 43.12 281 PRO A CA 1
ATOM 1990 C C . PRO A 1 281 ? -14.471 -26.439 58.846 1.00 43.12 281 PRO A C 1
ATOM 1992 O O . PRO A 1 281 ? -15.122 -25.417 59.040 1.00 43.12 281 PRO A O 1
ATOM 1995 N N . ASP A 1 282 ? -14.614 -27.242 57.782 1.00 32.75 282 ASP A N 1
ATOM 1996 C CA . ASP A 1 282 ? -15.794 -27.622 56.982 1.00 32.75 282 ASP A CA 1
ATOM 1997 C C . ASP A 1 282 ? -16.853 -26.599 56.535 1.00 32.75 282 ASP A C 1
ATOM 1999 O O . ASP A 1 282 ? -17.543 -25.995 57.352 1.00 32.75 282 ASP A O 1
ATOM 2003 N N . SER A 1 283 ? -17.128 -26.594 55.215 1.00 35.09 283 SER A N 1
ATOM 2004 C CA . SER A 1 283 ? -18.478 -26.750 54.612 1.00 35.09 283 SER A CA 1
ATOM 2005 C C . SER A 1 283 ? -18.440 -26.751 53.062 1.00 35.09 283 SER A C 1
ATOM 2007 O O . SER A 1 283 ? -18.178 -25.730 52.432 1.00 35.09 283 SER A O 1
ATOM 2009 N N . LYS A 1 284 ? -18.774 -27.887 52.429 1.00 38.03 284 LYS A N 1
ATOM 2010 C CA . LYS A 1 284 ? -19.389 -27.988 51.071 1.00 38.03 284 LYS A CA 1
ATOM 2011 C C . LYS A 1 284 ? -20.915 -27.750 51.215 1.00 38.03 284 LYS A C 1
ATOM 2013 O O . LYS A 1 284 ? -21.373 -27.954 52.338 1.00 38.03 284 LYS A O 1
ATOM 2018 N N . PRO A 1 285 ? -21.748 -27.426 50.184 1.00 42.56 285 PRO A N 1
ATOM 2019 C CA . PRO A 1 285 ? -21.729 -27.999 48.820 1.00 42.56 285 PRO A CA 1
ATOM 2020 C C . PRO A 1 285 ? -22.257 -27.087 47.672 1.00 42.56 285 PRO A C 1
ATOM 2022 O O . PRO A 1 285 ? -22.729 -25.979 47.896 1.00 42.56 285 PRO A O 1
ATOM 2025 N N . GLY A 1 286 ? -22.263 -27.588 46.424 1.00 34.41 286 GLY A N 1
ATOM 2026 C CA . GLY A 1 286 ? -23.144 -27.043 45.376 1.00 34.41 286 GLY A CA 1
ATOM 2027 C C . GLY A 1 286 ? -22.685 -27.248 43.932 1.00 34.41 286 GLY A C 1
ATOM 2028 O O . GLY A 1 286 ? -22.134 -26.346 43.313 1.00 34.41 286 GLY A O 1
ATOM 2029 N N . THR A 1 287 ? -22.965 -28.423 43.374 1.00 38.25 287 THR A N 1
ATOM 2030 C CA . THR A 1 287 ? -22.892 -28.736 41.939 1.00 38.25 287 THR A CA 1
ATOM 2031 C C . THR A 1 287 ? -23.955 -27.963 41.148 1.00 38.25 287 THR A C 1
ATOM 2033 O O . THR A 1 287 ? -25.142 -28.088 41.454 1.00 38.25 287 THR A O 1
ATOM 2036 N N . LYS A 1 288 ? -23.563 -27.231 40.097 1.00 40.75 288 LYS A N 1
ATOM 2037 C CA . LYS A 1 288 ? -24.475 -26.763 39.038 1.00 40.75 288 LYS A CA 1
ATOM 2038 C C . LYS A 1 288 ? -24.119 -27.441 37.714 1.00 40.75 288 LYS A C 1
ATOM 2040 O O . LYS A 1 288 ? -22.973 -27.418 37.280 1.00 40.75 288 LYS A O 1
ATOM 2045 N N . THR A 1 289 ? -25.126 -28.075 37.131 1.00 42.78 289 THR A N 1
ATOM 2046 C CA . THR A 1 289 ? -25.175 -28.719 35.814 1.00 42.78 289 THR A CA 1
ATOM 2047 C C . THR A 1 289 ? -24.861 -27.716 34.690 1.00 42.78 289 THR A C 1
ATOM 2049 O O . THR A 1 289 ? -25.271 -26.559 34.803 1.00 42.78 289 THR A O 1
ATOM 2052 N N . PRO A 1 290 ? -24.173 -28.120 33.604 1.00 46.50 290 PRO A N 1
ATOM 2053 C CA . PRO A 1 290 ? -23.872 -27.230 32.485 1.00 46.50 290 PRO A CA 1
ATOM 2054 C C . PRO A 1 290 ? -25.087 -27.029 31.564 1.00 46.50 290 PRO A C 1
ATOM 2056 O O . PRO A 1 290 ? -25.811 -27.970 31.242 1.00 46.50 290 PRO A O 1
ATOM 2059 N N . THR A 1 291 ? -25.288 -25.787 31.131 1.00 53.34 291 THR A N 1
ATOM 2060 C CA . THR A 1 291 ? -26.255 -25.360 30.106 1.00 53.34 291 THR A CA 1
ATOM 2061 C C . THR A 1 291 ? -25.780 -25.812 28.711 1.00 53.34 291 THR A C 1
ATOM 2063 O O . THR A 1 291 ? -24.576 -25.740 28.454 1.00 53.34 291 THR A O 1
ATOM 2066 N N . PRO A 1 292 ? -26.661 -26.273 27.799 1.00 59.62 292 PRO A N 1
ATOM 2067 C CA . PRO A 1 292 ? -26.256 -26.711 26.458 1.00 59.62 292 PRO A CA 1
ATOM 2068 C C . PRO A 1 292 ? -25.742 -25.545 25.590 1.00 59.62 292 PRO A C 1
ATOM 2070 O O . PRO A 1 292 ? -26.190 -24.410 25.775 1.00 59.62 292 PRO A O 1
ATOM 2073 N N . PRO A 1 293 ? -24.825 -25.800 24.635 1.00 67.75 293 PRO A N 1
ATOM 2074 C CA . PRO A 1 293 ? -24.326 -24.768 23.731 1.00 67.75 293 PRO A CA 1
ATOM 2075 C C . PRO A 1 293 ? -25.405 -24.309 22.725 1.00 67.75 293 PRO A C 1
ATOM 2077 O O . PRO A 1 293 ? -26.290 -25.094 22.373 1.00 67.75 293 PRO A O 1
ATOM 2080 N N . PRO A 1 294 ? -25.342 -23.050 22.246 1.00 59.50 294 PRO A N 1
ATOM 2081 C CA . PRO A 1 294 ? -26.207 -22.541 21.178 1.00 59.50 294 PRO A CA 1
ATOM 2082 C C . PRO A 1 294 ? -25.910 -23.221 19.822 1.00 59.50 294 PRO A C 1
ATOM 2084 O O . PRO A 1 294 ? -24.846 -23.823 19.660 1.00 59.50 294 PRO A O 1
ATOM 2087 N N . PRO A 1 295 ? -26.840 -23.158 18.848 1.00 51.91 295 PRO A N 1
ATOM 2088 C CA . PRO A 1 295 ? -26.764 -23.939 17.614 1.00 51.91 295 PRO A CA 1
ATOM 2089 C C . PRO A 1 295 ? -25.545 -23.582 16.755 1.00 51.91 295 PRO A C 1
ATOM 2091 O O . PRO A 1 295 ? -25.199 -22.412 16.585 1.00 51.91 295 PRO A O 1
ATOM 2094 N N . VAL A 1 296 ? -24.929 -24.618 16.184 1.00 55.91 296 VAL A N 1
ATOM 2095 C CA . VAL A 1 296 ? -23.850 -24.513 15.197 1.00 55.91 296 VAL A CA 1
ATOM 2096 C C . VAL A 1 296 ? -24.450 -24.062 13.865 1.00 55.91 296 VAL A C 1
ATOM 2098 O O . VAL A 1 296 ? -25.326 -24.726 13.312 1.00 55.91 296 VAL A O 1
ATOM 2101 N N . TRP A 1 297 ? -23.982 -22.925 13.356 1.00 37.62 297 TRP A N 1
ATOM 2102 C CA . TRP A 1 297 ? -24.280 -22.445 12.010 1.00 37.62 297 TRP A CA 1
ATOM 2103 C C . TRP A 1 297 ? -23.257 -23.043 11.037 1.00 37.62 297 TRP A C 1
ATOM 2105 O O . TRP A 1 297 ? -22.070 -22.749 11.155 1.00 37.62 297 TRP A O 1
ATOM 2115 N N . HIS A 1 298 ? -23.695 -23.861 10.076 1.00 52.09 298 HIS A N 1
ATOM 2116 C CA . HIS A 1 298 ? -22.849 -24.264 8.947 1.00 52.09 298 HIS A CA 1
ATOM 2117 C C . HIS A 1 298 ? -22.954 -23.214 7.832 1.00 52.09 298 HIS A C 1
ATOM 2119 O O . HIS A 1 298 ? -24.050 -22.917 7.353 1.00 52.09 298 HIS A O 1
ATOM 2125 N N . ALA A 1 299 ? -21.816 -22.640 7.434 1.00 42.28 299 ALA A N 1
ATOM 2126 C CA . ALA A 1 299 ? -21.705 -21.773 6.265 1.00 42.28 299 ALA A CA 1
ATOM 2127 C C . ALA A 1 299 ? -21.631 -22.622 4.972 1.00 42.28 299 ALA A C 1
ATOM 2129 O O . ALA A 1 299 ? -21.063 -23.713 4.989 1.00 42.28 299 ALA A O 1
ATOM 2130 N N . PRO A 1 300 ? -22.181 -22.147 3.840 1.00 44.62 300 PRO A N 1
ATOM 2131 C CA . PRO A 1 300 ? -22.531 -22.966 2.671 1.00 44.62 300 PRO A CA 1
ATOM 2132 C C . PRO A 1 300 ? -21.357 -23.348 1.743 1.00 44.62 300 PRO A C 1
ATOM 2134 O O . PRO A 1 300 ? -21.571 -23.556 0.552 1.00 44.62 300 PRO A O 1
ATOM 2137 N N . TRP A 1 301 ? -20.123 -23.443 2.244 1.00 53.09 301 TRP A N 1
ATOM 2138 C CA . TRP A 1 301 ? -18.939 -23.750 1.422 1.00 53.09 301 TRP A CA 1
ATOM 2139 C C . TRP A 1 301 ? -18.296 -25.119 1.706 1.00 53.09 301 TRP A C 1
ATOM 2141 O O . TRP A 1 301 ? -17.245 -25.430 1.149 1.00 53.09 301 TRP A O 1
ATOM 2151 N N . GLU A 1 302 ? -18.949 -25.991 2.480 1.00 45.09 302 GLU A N 1
ATOM 2152 C CA . GLU A 1 302 ? -18.568 -27.408 2.543 1.00 45.09 302 GLU A CA 1
ATOM 2153 C C . GLU A 1 302 ? -18.890 -28.100 1.206 1.00 45.09 302 GLU A C 1
ATOM 2155 O O . GLU A 1 302 ? -20.045 -28.301 0.827 1.00 45.09 302 GLU A O 1
ATOM 2160 N N . THR A 1 303 ? -17.847 -28.438 0.449 1.00 46.09 303 THR A N 1
ATOM 2161 C CA . THR A 1 303 ? -17.958 -29.166 -0.819 1.00 46.09 303 THR A CA 1
ATOM 2162 C C . THR A 1 303 ? -18.335 -30.631 -0.541 1.00 46.09 303 THR A C 1
ATOM 2164 O O . THR A 1 303 ? -17.728 -31.243 0.339 1.00 46.09 303 THR A O 1
ATOM 2167 N N . PRO A 1 304 ? -19.291 -31.249 -1.264 1.00 42.69 304 PRO A N 1
ATOM 2168 C CA . PRO A 1 304 ? -19.696 -32.621 -0.975 1.00 42.69 304 PRO A CA 1
ATOM 2169 C C . PRO A 1 304 ? -18.594 -33.630 -1.312 1.00 42.69 304 PRO A C 1
ATOM 2171 O O . PRO A 1 304 ? -18.155 -33.739 -2.458 1.00 42.69 304 PRO A O 1
ATOM 2174 N N . THR A 1 305 ? -18.210 -34.432 -0.320 1.00 43.53 305 THR A N 1
ATOM 2175 C CA . THR A 1 305 ? -17.441 -35.666 -0.495 1.00 43.53 305 THR A CA 1
ATOM 2176 C C . THR A 1 305 ? -18.164 -36.588 -1.477 1.00 43.53 305 THR A C 1
ATOM 2178 O O . THR A 1 305 ? -19.284 -37.037 -1.226 1.00 43.53 305 THR A O 1
ATOM 2181 N N . ALA A 1 306 ? -17.517 -36.879 -2.604 1.00 41.09 306 ALA A N 1
ATOM 2182 C CA . ALA A 1 306 ? -18.009 -37.806 -3.610 1.00 41.09 306 ALA A CA 1
ATOM 2183 C C . ALA A 1 306 ? -18.187 -39.221 -3.026 1.00 41.09 306 ALA A C 1
ATOM 2185 O O . ALA A 1 306 ? -17.218 -39.899 -2.682 1.00 41.09 306 ALA A O 1
ATOM 2186 N N . LEU A 1 307 ? -19.437 -39.685 -2.972 1.00 37.12 307 LEU A N 1
ATOM 2187 C CA . LEU A 1 307 ? -19.786 -41.102 -2.896 1.00 37.12 307 LEU A CA 1
ATOM 2188 C C . LEU A 1 307 ? -19.412 -41.762 -4.231 1.00 37.12 307 LEU A C 1
ATOM 2190 O O . LEU A 1 307 ? -20.092 -41.566 -5.238 1.00 37.12 307 LEU A O 1
ATOM 2194 N N . LYS A 1 308 ? -18.330 -42.547 -4.240 1.00 44.00 308 LYS A N 1
ATOM 2195 C CA . LYS A 1 308 ? -18.125 -43.591 -5.249 1.00 44.00 308 LYS A CA 1
ATOM 2196 C C . LYS A 1 308 ? -18.991 -44.795 -4.875 1.00 44.00 308 LYS A C 1
ATOM 2198 O O . LYS A 1 308 ? -18.834 -45.339 -3.782 1.00 44.00 308 LYS A O 1
ATOM 2203 N N . GLN A 1 309 ? -19.901 -45.156 -5.778 1.00 46.62 309 GLN A N 1
ATOM 2204 C CA . GLN A 1 309 ? -20.347 -46.541 -5.947 1.00 46.62 309 GLN A CA 1
ATOM 2205 C C . GLN A 1 309 ? -19.236 -47.354 -6.614 1.00 46.62 309 GLN A C 1
ATOM 2207 O O . GLN A 1 309 ? -18.456 -46.745 -7.387 1.00 46.62 309 GLN A O 1
#

InterPro domains:
  IPR000032 Phosphocarrier protein HPr-like [PF00381] (170-248)
  IPR000032 Phosphocarrier protein HPr-like [PR00107] (179-195)
  IPR000032 Phosphocarrier protein HPr-like [PR00107] (204-219)
  IPR000032 Phosphocarrier protein HPr-like [PR00107] (219-236)
  IPR000032 Phosphocarrier protein HPr-like [PS51350] (167-254)
  IPR000032 Phosphocarrier protein HPr-like [TIGR01003] (168-248)
  IPR000032 Phosphocarrier protein HPr-like [cd00367] (172-247)
  IPR001020 Phosphotransferase system, HPr histidine phosphorylation site [PS00369] (179-186)
  IPR004701 Phosphotransferase system, mannose-type IIA component [PF03610] (5-121)
  IPR004701 Phosphotransferase system, mannose-type IIA component [PS51096] (3-133)
  IPR012844 Dihydroxyacetone kinase phosphotransferase subunit, N-terminal domain [TIGR02364] (4-127)
  IPR035895 HPr-like superfamily [G3DSA:3.30.1340.10] (168-254)
  IPR035895 HPr-like superfamily [SSF55594] (170-254)
  IPR036662 Phosphotransferase system, mannose-type IIA component superfamily [G3DSA:3.40.50.510] (2-139)
  IPR036662 Phosphotransferase system, mannose-type IIA component superfamily [SSF53062] (4-129)
  IPR039643 Dihydroxyacetone kinase phosphotransferase subunit DhaM [PTHR38594] (4-256)

Sequence (309 aa):
MTQVGLVVVSHSRALAEAAVELALIMVHGDKPPLEIAAGTDDGGFGTDAVAVMEAIMSANQGDGVAVFTDLGSALTSTDMALEMLADMGEEIEVRVLPAPFVEGLTAAVVRAALGSDLDTIESEAVNSLAPKLEHLGVAEPPVAGTLPGAASLGASDSEAPHETPPDAQQLVQVVNRDGLHARPAAAVASLAQTFPGEVMLDKSGRRANAKSPISIATLAVTCGDNVQVLGYGEQAEAAVTAITKLIASGFGEERGKIPLPDTTFNSTPDTTLVAVPAAEPDSKPGTKTPTPPPPVWHAPWETPTALKQ